Protein AF-A0A957GG26-F1 (afdb_monomer)

Solvent-accessible surface area (backbone atoms only — not comparable to full-atom values): 17879 Å² total; per-residue (Å²): 134,88,84,80,82,75,89,52,94,80,47,40,52,47,77,49,78,46,77,55,94,69,41,33,38,40,40,35,41,30,35,46,70,89,52,88,79,47,59,47,66,88,51,59,34,37,33,42,37,32,41,62,90,67,51,75,49,79,43,67,39,45,78,80,49,91,16,30,29,40,35,78,48,70,76,87,63,75,36,56,28,44,36,38,39,36,32,43,40,94,88,68,51,73,49,67,45,77,48,77,49,68,46,68,76,61,73,85,75,55,76,85,68,79,60,59,72,58,53,52,53,50,19,69,75,69,74,51,75,90,82,59,94,92,47,70,74,71,71,71,58,90,78,67,82,84,69,93,72,87,72,81,61,58,67,59,53,50,51,48,49,62,58,45,50,61,50,53,49,41,62,76,73,39,89,74,46,75,67,56,53,51,53,49,49,48,56,65,52,40,68,70,58,73,78,74,84,82,90,76,80,61,65,65,55,53,54,50,52,53,52,52,53,52,52,52,59,50,51,62,60,50,62,72,54,67,79,76,68,88,76,80,86,85,82,91,80,90,80,88,79,92,84,90,85,89,88,79,88,88,89,83,88,85,91,85,90,87,80,85,83,85,90,74,63,73,68,60,64,55,58,55,64,64,72,77,113

Structure (mmCIF, N/CA/C/O backbone):
data_AF-A0A957GG26-F1
#
_entry.id   AF-A0A957GG26-F1
#
loop_
_atom_site.group_PDB
_atom_site.id
_atom_site.type_symbol
_atom_site.label_atom_id
_atom_site.label_alt_id
_atom_site.label_comp_id
_atom_site.label_asym_id
_atom_site.label_entity_id
_atom_site.label_seq_id
_atom_site.pdbx_PDB_ins_code
_atom_site.Cartn_x
_atom_site.Cartn_y
_atom_site.Cartn_z
_atom_site.occupancy
_atom_site.B_iso_or_equiv
_atom_site.auth_seq_id
_atom_site.auth_comp_id
_atom_site.auth_asym_id
_atom_site.auth_atom_id
_atom_site.pdbx_PDB_model_num
ATOM 1 N N . MET A 1 1 ? 0.086 -16.867 5.786 1.00 38.16 1 MET A N 1
ATOM 2 C CA . MET A 1 1 ? 1.532 -16.566 5.692 1.00 38.16 1 MET A CA 1
ATOM 3 C C . MET A 1 1 ? 1.752 -15.160 6.229 1.00 38.16 1 MET A C 1
ATOM 5 O O . MET A 1 1 ? 1.036 -14.267 5.796 1.00 38.16 1 MET A O 1
ATOM 9 N N . ARG A 1 2 ? 2.636 -14.968 7.220 1.00 38.38 2 ARG A N 1
ATOM 10 C CA . ARG A 1 2 ? 2.887 -13.654 7.837 1.00 38.38 2 ARG A CA 1
ATOM 11 C C . ARG A 1 2 ? 3.898 -12.895 6.979 1.00 38.38 2 ARG A C 1
ATOM 13 O O . ARG A 1 2 ? 5.036 -13.332 6.856 1.00 38.38 2 ARG A O 1
ATOM 20 N N . TRP A 1 3 ? 3.461 -11.813 6.349 1.00 44.19 3 TRP A N 1
ATOM 21 C CA . TRP A 1 3 ? 4.323 -10.925 5.572 1.00 44.19 3 TRP A CA 1
ATOM 22 C C . TRP A 1 3 ? 5.215 -10.129 6.535 1.00 44.19 3 TRP A C 1
ATOM 24 O O . TRP A 1 3 ? 4.704 -9.540 7.481 1.00 44.19 3 TRP A O 1
ATOM 34 N N . THR A 1 4 ? 6.534 -10.147 6.337 1.00 46.09 4 THR A N 1
ATOM 35 C CA . THR A 1 4 ? 7.529 -9.511 7.228 1.00 46.09 4 THR A CA 1
ATOM 36 C C . THR A 1 4 ? 8.190 -8.272 6.612 1.00 46.09 4 THR A C 1
ATOM 38 O O . THR A 1 4 ? 9.310 -7.927 6.985 1.00 46.09 4 THR A O 1
ATOM 41 N N . ILE A 1 5 ? 7.543 -7.584 5.662 1.00 52.16 5 ILE A N 1
ATOM 42 C CA . ILE A 1 5 ? 8.071 -6.294 5.186 1.00 52.16 5 ILE A CA 1
ATOM 43 C C . ILE A 1 5 ? 7.872 -5.239 6.270 1.00 52.16 5 ILE A C 1
ATOM 45 O O . ILE A 1 5 ? 6.754 -4.802 6.523 1.00 52.16 5 ILE A O 1
ATOM 49 N N . THR A 1 6 ? 8.986 -4.801 6.846 1.00 48.91 6 THR A N 1
ATOM 50 C CA . THR A 1 6 ? 9.069 -3.689 7.788 1.00 48.91 6 THR A CA 1
ATOM 51 C C . THR A 1 6 ? 8.916 -2.370 7.027 1.00 48.91 6 THR A C 1
ATOM 53 O O . THR A 1 6 ? 9.866 -1.836 6.455 1.00 48.91 6 THR A O 1
ATOM 56 N N . GLN A 1 7 ? 7.701 -1.819 6.981 1.00 55.94 7 GLN A N 1
ATOM 57 C CA . GLN A 1 7 ? 7.457 -0.536 6.300 1.00 55.94 7 GLN A CA 1
ATOM 58 C C . GLN A 1 7 ? 8.036 0.682 7.051 1.00 55.94 7 GLN A C 1
ATOM 60 O O . GLN A 1 7 ? 8.121 1.764 6.474 1.00 55.94 7 GLN A O 1
ATOM 65 N N . GLY A 1 8 ? 8.494 0.531 8.300 1.00 53.16 8 GLY A N 1
ATOM 66 C CA . GLY A 1 8 ? 9.038 1.627 9.110 1.00 53.16 8 GLY A CA 1
ATOM 67 C C . GLY A 1 8 ? 10.444 1.347 9.631 1.00 53.16 8 GLY A C 1
ATOM 68 O O . GLY A 1 8 ? 10.597 0.852 10.742 1.00 53.16 8 GLY A O 1
ATOM 69 N N . ARG A 1 9 ? 11.485 1.717 8.871 1.00 52.59 9 ARG A N 1
ATOM 70 C CA . ARG A 1 9 ? 12.895 1.499 9.260 1.00 52.59 9 ARG A CA 1
ATOM 71 C C . ARG A 1 9 ? 13.336 2.287 10.512 1.00 52.59 9 ARG A C 1
ATOM 73 O O . ARG A 1 9 ? 14.378 1.966 11.060 1.00 52.59 9 ARG A O 1
ATOM 80 N N . ASN A 1 10 ? 12.530 3.254 10.970 1.00 62.44 10 ASN A N 1
ATOM 81 C CA . ASN A 1 10 ? 12.787 4.105 12.144 1.00 62.44 10 ASN A CA 1
ATOM 82 C C . ASN A 1 10 ? 11.565 4.235 13.087 1.00 62.44 10 ASN A C 1
ATOM 84 O O . ASN A 1 10 ? 11.471 5.214 13.823 1.00 62.44 10 ASN A O 1
ATOM 88 N N . SER A 1 11 ? 10.590 3.319 13.035 1.00 74.25 11 SER A N 1
ATOM 89 C CA . SER A 1 11 ? 9.405 3.395 13.906 1.00 74.25 11 SER A CA 1
ATOM 90 C C . SER A 1 11 ? 9.526 2.435 15.087 1.00 74.25 11 SER A C 1
ATOM 92 O O . SER A 1 11 ? 9.776 1.245 14.888 1.00 74.25 11 SER A O 1
ATOM 94 N N . ALA A 1 12 ? 9.313 2.953 16.301 1.00 83.25 12 ALA A N 1
ATOM 95 C CA . ALA A 1 12 ? 9.261 2.151 17.526 1.00 83.25 12 ALA A CA 1
ATOM 96 C C . ALA A 1 12 ? 8.015 1.253 17.583 1.00 83.25 12 ALA A C 1
ATOM 98 O O . ALA A 1 12 ? 8.008 0.240 18.275 1.00 83.25 12 ALA A O 1
ATOM 99 N N . LEU A 1 13 ? 6.965 1.621 16.846 1.00 89.00 13 LEU A N 1
ATOM 100 C CA . LEU A 1 13 ? 5.726 0.860 16.734 1.00 89.00 13 LEU A CA 1
ATOM 101 C C . LEU A 1 13 ? 5.532 0.388 15.291 1.00 89.00 13 LEU A C 1
ATOM 103 O O . LEU A 1 13 ? 5.830 1.115 14.339 1.00 89.00 13 LEU A O 1
ATOM 107 N N . GLU A 1 14 ? 5.019 -0.822 15.131 1.00 89.38 14 GLU A N 1
ATOM 108 C CA . GLU A 1 14 ? 4.558 -1.375 13.866 1.00 89.38 14 GLU A CA 1
ATOM 109 C C . GLU A 1 14 ? 3.139 -1.902 14.057 1.00 89.38 14 GLU A C 1
ATOM 111 O O . GLU A 1 14 ? 2.891 -2.751 14.906 1.00 89.38 14 GLU A O 1
ATOM 116 N N . SER A 1 15 ? 2.195 -1.367 13.288 1.00 91.44 15 SER A N 1
ATOM 117 C CA . SER A 1 15 ? 0.765 -1.599 13.485 1.00 91.44 15 SER A CA 1
ATOM 118 C C . SER A 1 15 ? 0.160 -2.303 12.278 1.00 91.44 15 SER A C 1
ATOM 120 O O . SER A 1 15 ? 0.419 -1.911 11.139 1.00 91.44 15 SER A O 1
ATOM 122 N N . VAL A 1 16 ? -0.699 -3.290 12.517 1.00 92.69 16 VAL A N 1
ATOM 123 C CA . VAL A 1 16 ? -1.474 -3.988 11.486 1.00 92.69 16 VAL A CA 1
ATOM 124 C C . VAL A 1 16 ? -2.924 -4.087 11.941 1.00 92.69 16 VAL A C 1
ATOM 126 O O . VAL A 1 16 ? -3.195 -4.375 13.103 1.00 92.69 16 VAL A O 1
ATOM 129 N N . VAL A 1 17 ? -3.857 -3.868 11.014 1.00 93.88 17 VAL A N 1
ATOM 130 C CA . VAL A 1 17 ? -5.295 -4.023 11.261 1.00 93.88 17 VAL A CA 1
ATOM 131 C C . VAL A 1 17 ? -5.831 -5.142 10.385 1.00 93.88 17 VAL A C 1
ATOM 133 O O . VAL A 1 17 ? -5.652 -5.123 9.166 1.00 93.88 17 VAL A O 1
ATOM 136 N N . MET A 1 18 ? -6.498 -6.109 11.009 1.00 91.81 18 MET A N 1
ATOM 137 C CA . MET A 1 18 ? -7.136 -7.239 10.338 1.00 91.81 18 MET A CA 1
ATOM 138 C C . MET A 1 18 ? -8.626 -7.235 10.658 1.00 91.81 18 MET A C 1
ATOM 140 O O . MET A 1 18 ? -9.007 -7.171 11.823 1.00 91.81 18 MET A O 1
ATOM 144 N N . LEU A 1 19 ? -9.471 -7.316 9.632 1.00 90.56 19 LEU A N 1
ATOM 145 C CA . LEU A 1 19 ? -10.913 -7.453 9.809 1.00 90.56 19 LEU A CA 1
ATOM 146 C C . LEU A 1 19 ? -11.279 -8.934 9.884 1.00 90.56 19 LEU A C 1
ATOM 148 O O . LEU A 1 19 ? -11.045 -9.672 8.926 1.00 90.56 19 LEU A O 1
ATOM 152 N N . ASN A 1 20 ? -11.875 -9.343 10.999 1.00 86.94 20 ASN A N 1
ATOM 153 C CA . ASN A 1 20 ? -12.453 -10.666 11.186 1.00 86.94 20 ASN A CA 1
ATOM 154 C C . ASN A 1 20 ? -13.970 -10.507 11.301 1.00 86.94 20 ASN A C 1
ATOM 156 O O . ASN A 1 20 ? -14.469 -10.055 12.329 1.00 86.94 20 ASN A O 1
ATOM 160 N N . GLU A 1 21 ? -14.689 -10.866 10.236 1.00 82.50 21 GLU A N 1
ATOM 161 C CA . GLU A 1 21 ? -16.144 -10.699 10.125 1.00 82.50 21 GLU A CA 1
ATOM 162 C C . GLU A 1 21 ? -16.580 -9.243 10.361 1.00 82.50 21 GLU A C 1
ATOM 164 O O . GLU A 1 21 ? -16.478 -8.422 9.450 1.00 82.50 21 GLU A O 1
ATOM 169 N N . ALA A 1 22 ? -17.032 -8.922 11.575 1.00 85.25 22 ALA A N 1
ATOM 170 C CA . ALA A 1 22 ? -17.487 -7.595 11.981 1.00 85.25 22 ALA A CA 1
ATOM 171 C C . ALA A 1 22 ? -16.490 -6.844 12.882 1.00 85.25 22 ALA A C 1
ATOM 173 O O . ALA A 1 22 ? -16.657 -5.647 13.094 1.00 85.25 22 ALA A O 1
ATOM 174 N N . THR A 1 23 ? -15.454 -7.510 13.400 1.00 91.56 23 THR A N 1
ATOM 175 C CA . THR A 1 23 ? -14.527 -6.923 14.377 1.00 91.56 23 THR A CA 1
ATOM 176 C C . THR A 1 23 ? -13.160 -6.698 13.748 1.00 91.56 23 THR A C 1
ATOM 178 O O . THR A 1 23 ? -12.544 -7.616 13.201 1.00 91.56 23 THR A O 1
ATOM 181 N N . ALA A 1 24 ? -12.662 -5.469 13.829 1.00 93.56 24 ALA A N 1
ATOM 182 C CA . ALA A 1 24 ? -11.311 -5.125 13.428 1.00 93.56 24 ALA A CA 1
ATOM 183 C C . ALA A 1 24 ? -10.358 -5.321 14.612 1.00 93.56 24 ALA A C 1
ATOM 185 O O . ALA A 1 24 ? -10.506 -4.696 15.661 1.00 93.56 24 ALA A O 1
ATOM 186 N N . ARG A 1 25 ? -9.359 -6.184 14.423 1.00 95.81 25 ARG A N 1
ATOM 187 C CA . ARG A 1 25 ? -8.269 -6.396 15.371 1.00 95.81 25 ARG A CA 1
ATOM 188 C C . ARG A 1 25 ? -7.077 -5.540 14.981 1.00 95.81 25 ARG A C 1
ATOM 190 O O . ARG A 1 25 ? -6.493 -5.737 13.914 1.00 95.81 25 ARG A O 1
ATOM 197 N N . LEU A 1 26 ? -6.716 -4.609 15.853 1.00 95.81 26 LEU A N 1
ATOM 198 C CA . LEU A 1 26 ? -5.485 -3.838 15.793 1.00 95.81 26 LEU A CA 1
ATOM 199 C C . LEU A 1 26 ? -4.404 -4.582 16.576 1.00 95.81 26 LEU A C 1
ATOM 201 O O . LEU A 1 26 ? -4.524 -4.771 17.783 1.00 95.81 26 LEU A O 1
ATOM 205 N N . THR A 1 27 ? -3.330 -4.959 15.895 1.00 95.75 27 THR A N 1
ATOM 206 C CA . THR A 1 27 ? -2.135 -5.536 16.508 1.00 95.75 27 THR A CA 1
ATOM 207 C C . THR A 1 27 ? -0.975 -4.567 16.350 1.00 95.75 27 THR A C 1
ATOM 209 O O . THR A 1 27 ? -0.709 -4.093 15.246 1.00 95.75 27 THR A O 1
ATOM 212 N N . VAL A 1 28 ? -0.274 -4.28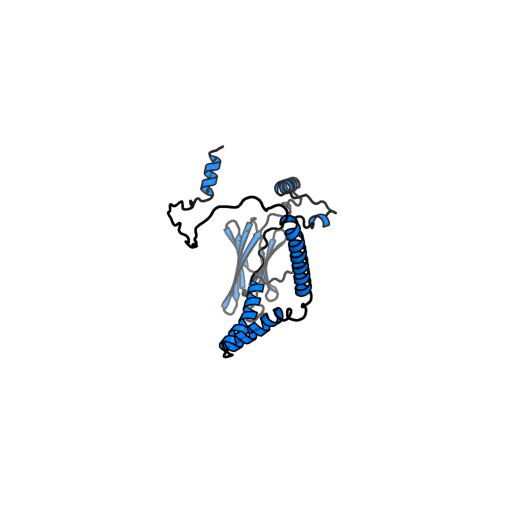9 17.444 1.00 94.31 28 VAL A N 1
ATOM 213 C CA . VAL A 1 28 ? 0.876 -3.387 17.487 1.00 94.31 28 VAL A CA 1
ATOM 214 C C . VAL A 1 28 ? 2.074 -4.123 18.063 1.00 94.31 28 VAL A C 1
ATOM 216 O O . VAL A 1 28 ? 2.034 -4.612 19.190 1.00 94.31 28 VAL A O 1
ATOM 219 N N . ASP A 1 29 ? 3.143 -4.184 17.283 1.00 92.50 29 ASP A N 1
ATOM 220 C CA . ASP A 1 29 ? 4.448 -4.672 17.700 1.00 92.50 29 ASP A CA 1
ATOM 221 C C . ASP A 1 29 ? 5.330 -3.470 18.092 1.00 92.50 29 ASP A C 1
ATOM 223 O O . ASP A 1 29 ? 5.525 -2.541 17.306 1.00 92.50 29 ASP A O 1
ATOM 227 N N . ALA A 1 30 ? 5.849 -3.467 19.320 1.00 90.94 30 ALA A N 1
ATOM 228 C CA . ALA A 1 30 ? 6.636 -2.390 19.910 1.00 90.94 30 ALA A CA 1
ATOM 229 C C . ALA A 1 30 ? 8.092 -2.827 20.146 1.00 90.94 30 ALA A C 1
ATOM 231 O O . ALA A 1 30 ? 8.367 -3.810 20.842 1.00 90.94 30 ALA A O 1
ATOM 232 N N . ARG A 1 31 ? 9.038 -2.071 19.584 1.00 87.94 31 ARG A N 1
ATOM 233 C CA . ARG A 1 31 ? 10.485 -2.326 19.644 1.00 87.94 31 ARG A CA 1
ATOM 234 C C . ARG A 1 31 ? 11.276 -1.035 19.815 1.00 87.94 31 ARG A C 1
ATOM 236 O O . ARG A 1 31 ? 10.868 0.017 19.328 1.00 87.94 31 ARG A O 1
ATOM 243 N N . ASP A 1 32 ? 12.425 -1.118 20.469 1.00 82.38 32 ASP A N 1
ATOM 244 C CA . ASP A 1 32 ? 13.370 -0.006 20.522 1.00 82.38 32 ASP A CA 1
ATOM 245 C C . ASP A 1 32 ? 14.043 0.199 19.149 1.00 82.38 32 ASP A C 1
ATOM 247 O O . ASP A 1 32 ? 14.417 -0.754 18.462 1.00 82.38 32 ASP A O 1
ATOM 251 N N . VAL A 1 33 ? 14.182 1.460 18.737 1.00 71.00 33 VAL A N 1
ATOM 252 C CA . VAL A 1 33 ? 14.797 1.868 17.463 1.00 71.00 33 VAL A CA 1
ATOM 253 C C . VAL A 1 33 ? 16.328 1.936 17.587 1.00 71.00 33 VAL A C 1
ATOM 255 O O . VAL A 1 33 ? 17.025 1.842 16.579 1.00 71.00 33 VAL A O 1
ATOM 258 N N . GLY A 1 34 ? 16.865 2.083 18.808 1.00 64.69 34 GLY A N 1
ATOM 259 C CA . GLY A 1 34 ? 18.302 2.260 19.055 1.00 64.69 34 GLY A CA 1
ATOM 260 C C . GLY A 1 34 ? 19.113 0.962 19.151 1.00 64.69 34 GLY A C 1
ATOM 261 O O . GLY A 1 34 ? 20.256 0.917 18.696 1.00 64.69 34 GLY A O 1
ATOM 262 N N . ALA A 1 35 ? 18.527 -0.101 19.706 1.00 57.78 35 ALA A N 1
ATOM 263 C CA . ALA A 1 35 ? 19.145 -1.417 19.862 1.00 57.78 35 ALA A CA 1
ATOM 264 C C . ALA A 1 35 ? 18.181 -2.471 19.306 1.00 57.78 35 ALA A C 1
ATOM 266 O O . ALA A 1 35 ? 17.235 -2.864 19.983 1.00 57.78 35 ALA A O 1
ATOM 267 N N . GLY A 1 36 ? 18.398 -2.869 18.048 1.00 55.97 36 GLY A N 1
ATOM 268 C CA . GLY A 1 36 ? 17.430 -3.514 17.146 1.00 55.97 36 GLY A CA 1
ATOM 269 C C . GLY A 1 36 ? 16.818 -4.867 17.537 1.00 55.97 36 GLY A C 1
ATOM 270 O O . GLY A 1 36 ? 16.345 -5.570 16.650 1.00 55.97 36 GLY A O 1
ATOM 271 N N . GLU A 1 37 ? 16.792 -5.237 18.815 1.00 64.06 37 GLU A N 1
ATOM 272 C CA . GLU A 1 37 ? 16.184 -6.474 19.320 1.00 64.06 37 GLU A CA 1
ATOM 273 C C . GLU A 1 37 ? 15.446 -6.310 20.666 1.00 64.06 37 GLU A C 1
ATOM 275 O O . GLU A 1 37 ? 14.840 -7.269 21.146 1.00 64.06 37 GLU A O 1
ATOM 280 N N . VAL A 1 38 ? 15.439 -5.121 21.290 1.00 79.88 38 VAL A N 1
ATOM 281 C CA . VAL A 1 38 ? 14.744 -4.932 22.576 1.00 79.88 38 VAL A CA 1
ATOM 282 C C . VAL A 1 38 ? 13.252 -4.685 22.345 1.00 79.88 38 VAL A C 1
ATOM 284 O O . VAL A 1 38 ? 12.845 -3.667 21.784 1.00 79.88 38 VAL A O 1
ATOM 287 N N . LEU A 1 39 ? 12.429 -5.630 22.801 1.00 85.44 39 LEU A N 1
ATOM 288 C CA . LEU A 1 39 ? 10.971 -5.515 22.816 1.00 85.44 39 LEU A CA 1
ATOM 289 C C . LEU A 1 39 ? 10.535 -4.568 23.937 1.00 85.44 39 LEU A C 1
ATOM 291 O O . LEU A 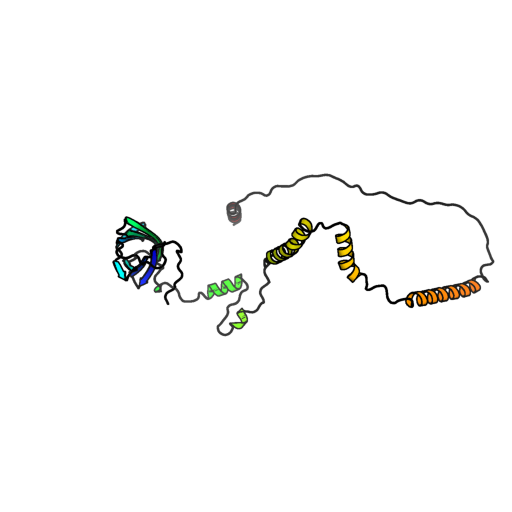1 39 ? 10.961 -4.721 25.085 1.00 85.44 39 LEU A O 1
ATOM 295 N N . LEU A 1 40 ? 9.663 -3.613 23.616 1.00 86.75 40 LEU A N 1
ATOM 296 C CA . LEU A 1 40 ? 9.123 -2.681 24.603 1.00 86.75 40 LEU A CA 1
ATOM 297 C C . LEU A 1 40 ? 7.892 -3.306 25.266 1.00 86.75 40 LEU A C 1
ATOM 299 O O . LEU A 1 40 ? 6.911 -3.619 24.596 1.00 86.75 40 LEU A O 1
ATOM 303 N N . ASN A 1 41 ? 7.958 -3.498 26.583 1.00 88.81 41 ASN A N 1
ATOM 304 C CA . ASN A 1 41 ? 6.898 -4.100 27.396 1.00 88.81 41 ASN A CA 1
ATOM 305 C C . ASN A 1 41 ? 6.332 -3.077 28.386 1.00 88.81 41 ASN A C 1
ATOM 307 O O . ASN A 1 41 ? 6.982 -2.073 28.671 1.00 88.81 41 ASN A O 1
ATOM 311 N N . GLY A 1 42 ? 5.138 -3.334 28.928 1.00 86.88 42 GLY A N 1
ATOM 312 C CA . GLY A 1 42 ? 4.527 -2.468 29.944 1.00 86.88 42 GLY A CA 1
ATOM 313 C C . GLY A 1 42 ? 4.122 -1.067 29.462 1.00 86.88 42 GLY A C 1
ATOM 314 O O . GLY A 1 42 ? 3.759 -0.229 30.278 1.00 86.88 42 GLY A O 1
ATOM 315 N N . LEU A 1 43 ? 4.162 -0.790 28.154 1.00 89.81 43 LEU A N 1
ATOM 316 C CA . LEU A 1 43 ? 3.653 0.456 27.583 1.00 89.81 43 LEU A CA 1
ATOM 317 C C . LEU A 1 43 ? 2.142 0.591 27.814 1.00 89.81 43 LEU A C 1
ATOM 319 O O . LEU A 1 43 ? 1.370 -0.297 27.449 1.00 89.81 43 LEU A O 1
ATOM 323 N N . ALA A 1 44 ? 1.718 1.745 28.327 1.00 91.62 44 ALA A N 1
ATOM 324 C CA . ALA A 1 44 ? 0.318 2.154 28.306 1.00 91.62 44 ALA A CA 1
ATOM 325 C C . ALA A 1 44 ? -0.017 2.700 26.908 1.00 91.62 44 ALA A C 1
ATOM 327 O O . ALA A 1 44 ? 0.133 3.896 26.651 1.00 91.62 44 ALA A O 1
ATOM 328 N N . LEU A 1 45 ? -0.378 1.805 25.981 1.00 94.44 45 LEU A N 1
ATOM 329 C CA . LEU A 1 45 ? -0.740 2.163 24.608 1.00 94.44 45 LEU A CA 1
ATOM 330 C C . LEU A 1 45 ? -2.247 2.418 24.473 1.00 94.44 45 LEU A C 1
ATOM 332 O O . LEU A 1 45 ? -3.077 1.621 24.913 1.00 94.44 45 LEU A O 1
ATOM 336 N N . GLU A 1 46 ? -2.588 3.487 23.764 1.00 96.25 46 GLU A N 1
ATOM 337 C CA . GLU A 1 46 ? -3.952 3.854 23.396 1.00 96.25 46 GLU A CA 1
ATOM 338 C C . GLU A 1 46 ? -4.024 4.150 21.892 1.00 96.25 46 GLU A C 1
ATOM 340 O O . GLU A 1 46 ? -3.148 4.808 21.321 1.00 96.25 46 GLU A O 1
ATOM 345 N N . ALA A 1 47 ? -5.068 3.645 21.237 1.00 96.69 47 ALA A N 1
ATOM 346 C CA . ALA A 1 47 ? -5.395 3.931 19.850 1.00 96.69 47 ALA A CA 1
ATOM 347 C C . ALA A 1 47 ? -6.569 4.905 19.782 1.00 96.69 47 ALA A C 1
ATOM 349 O O . ALA A 1 47 ? -7.671 4.605 20.232 1.00 96.69 47 ALA A O 1
ATOM 350 N N . ASN A 1 48 ? -6.342 6.053 19.157 1.00 96.94 48 ASN A N 1
ATOM 351 C CA . ASN A 1 48 ? -7.388 6.969 18.738 1.00 96.94 48 ASN A CA 1
ATOM 352 C C . ASN A 1 48 ? -7.793 6.613 17.303 1.00 96.94 48 ASN A C 1
ATOM 354 O O . ASN A 1 48 ? -6.989 6.750 16.378 1.00 96.94 48 ASN A O 1
ATOM 358 N N . VAL A 1 49 ? -9.011 6.108 17.130 1.00 96.88 49 VAL A N 1
ATOM 359 C CA . VAL A 1 49 ? -9.573 5.692 15.842 1.00 96.88 49 VAL A CA 1
ATOM 360 C C . VAL A 1 49 ? -10.556 6.761 15.382 1.00 96.88 49 VAL A C 1
ATOM 362 O O . VAL A 1 49 ? -11.548 7.021 16.055 1.00 96.88 49 VAL A O 1
ATOM 365 N N . VAL A 1 50 ? -10.279 7.370 14.234 1.00 97.00 50 VAL A N 1
ATOM 366 C CA . VAL A 1 50 ? -11.139 8.363 13.585 1.00 97.00 50 VAL A CA 1
ATOM 367 C C . VAL A 1 50 ? -11.828 7.703 12.399 1.00 97.00 50 VAL A C 1
ATOM 369 O O . VAL A 1 50 ? -11.166 7.232 11.470 1.00 97.00 50 VAL A O 1
ATOM 372 N N . ALA A 1 51 ? -13.152 7.657 12.444 1.00 95.44 51 ALA A N 1
ATOM 373 C CA . ALA A 1 51 ? -14.001 7.062 11.427 1.00 95.44 51 ALA A CA 1
ATOM 374 C C . ALA A 1 51 ? -14.232 8.007 10.227 1.00 95.44 51 ALA A C 1
ATOM 376 O O . ALA A 1 51 ? -14.003 9.216 10.328 1.00 95.44 51 ALA A O 1
ATOM 377 N N . PRO A 1 52 ? -14.719 7.492 9.078 1.00 94.38 52 PRO A N 1
ATOM 378 C CA . PRO A 1 52 ? -14.958 8.301 7.877 1.00 94.38 52 PRO A CA 1
ATOM 379 C C . PRO A 1 52 ? -15.982 9.428 8.081 1.00 94.38 52 PRO A C 1
ATOM 381 O O . PRO A 1 52 ? -15.934 10.448 7.397 1.00 94.38 52 PRO A O 1
ATOM 384 N N . ASN A 1 53 ? -16.913 9.236 9.017 1.00 94.00 53 ASN A N 1
ATOM 385 C CA . ASN A 1 53 ? -17.911 10.223 9.436 1.00 94.00 53 ASN A CA 1
ATOM 386 C C . ASN A 1 53 ? -17.333 11.296 10.391 1.00 94.00 53 ASN A C 1
ATOM 388 O O . ASN A 1 53 ? -18.051 12.221 10.762 1.00 94.00 53 ASN A O 1
ATOM 392 N N . GLY A 1 54 ? -16.056 11.185 10.780 1.00 93.31 54 GLY A N 1
ATOM 393 C CA . GLY A 1 54 ? -15.378 12.067 11.731 1.00 93.31 54 GLY A CA 1
ATOM 394 C C . GLY A 1 54 ? -15.559 11.683 13.202 1.00 93.31 54 GLY A C 1
ATOM 395 O O . GLY A 1 54 ? -15.036 12.378 14.070 1.00 93.31 54 GLY A O 1
ATOM 396 N N . GLU A 1 55 ? -16.277 10.600 13.498 1.00 95.44 55 GLU A N 1
ATOM 397 C CA . GLU A 1 55 ? -16.435 10.093 14.858 1.00 95.44 55 GLU A CA 1
ATOM 398 C C . GLU A 1 55 ? -15.112 9.542 15.391 1.00 95.44 55 GLU A C 1
ATOM 400 O O . GLU A 1 55 ? -14.326 8.943 14.656 1.00 95.44 55 GLU A O 1
ATOM 405 N N . VAL A 1 56 ? -14.855 9.771 16.676 1.00 95.06 56 VAL A N 1
ATOM 406 C CA . VAL A 1 56 ? -13.587 9.434 17.318 1.00 95.06 56 VAL A CA 1
ATOM 407 C C . VAL A 1 56 ? -13.844 8.457 18.454 1.00 95.06 56 VAL A C 1
ATOM 409 O O . VAL A 1 56 ? -14.587 8.769 19.381 1.00 95.06 56 VAL A O 1
ATOM 412 N N . SER A 1 57 ? -13.185 7.302 18.411 1.00 95.00 57 SER A N 1
ATOM 413 C CA . SER A 1 57 ? -13.229 6.296 19.472 1.00 95.00 57 SER A CA 1
ATOM 414 C C . SER A 1 57 ? -11.827 5.993 19.985 1.00 95.00 57 SER A C 1
ATOM 416 O O . SER A 1 57 ? -10.919 5.717 19.196 1.00 95.00 57 SER A O 1
ATOM 418 N N . ASN A 1 58 ? -11.659 5.999 21.304 1.00 95.94 58 ASN A N 1
ATOM 419 C CA . ASN A 1 58 ? -10.410 5.617 21.949 1.00 95.94 58 ASN A CA 1
ATOM 420 C C . ASN A 1 58 ? -10.473 4.164 22.413 1.00 95.94 58 ASN A C 1
ATOM 422 O O . ASN A 1 58 ? -11.431 3.758 23.068 1.00 95.94 58 ASN A O 1
ATOM 426 N N . VAL A 1 59 ? -9.433 3.397 22.097 1.00 95.69 59 VAL A N 1
ATOM 427 C CA . VAL A 1 59 ? -9.333 1.981 22.442 1.00 95.69 59 VAL A CA 1
ATOM 428 C C . VAL A 1 59 ? -7.985 1.731 23.100 1.00 95.69 59 VAL A C 1
ATOM 430 O O . VAL A 1 59 ? -6.937 1.974 22.503 1.00 95.69 59 VAL A O 1
ATOM 433 N N . ALA A 1 60 ? -7.999 1.256 24.342 1.00 95.88 60 ALA A N 1
ATOM 434 C CA . ALA A 1 60 ? -6.781 0.867 25.042 1.00 95.88 60 ALA A CA 1
ATOM 435 C C . ALA A 1 60 ? -6.262 -0.466 24.487 1.00 95.88 60 ALA A C 1
ATOM 437 O O . ALA A 1 60 ? -7.040 -1.408 24.321 1.00 95.88 60 ALA A O 1
ATOM 438 N N . LEU A 1 61 ? -4.958 -0.558 24.219 1.00 96.38 61 LEU A N 1
ATOM 439 C CA . LEU A 1 61 ? -4.350 -1.809 23.777 1.00 96.38 61 LEU A CA 1
ATOM 440 C C . LEU A 1 61 ? -3.854 -2.603 24.981 1.00 96.38 61 LEU A C 1
ATOM 442 O O . LEU A 1 61 ? -3.187 -2.072 25.869 1.00 96.38 61 LEU A O 1
ATOM 446 N N . GLN A 1 62 ? -4.136 -3.901 24.981 1.00 96.00 62 GLN A N 1
ATOM 447 C CA . GLN A 1 62 ? -3.670 -4.824 26.005 1.00 96.00 62 GLN A CA 1
ATOM 448 C C . GLN A 1 62 ? -2.450 -5.589 25.512 1.00 96.00 62 GLN A C 1
ATOM 450 O O . GLN A 1 62 ? -2.401 -6.039 24.368 1.00 96.00 62 GLN A O 1
ATOM 455 N N . GLN A 1 63 ? -1.460 -5.762 26.382 1.00 95.12 63 GLN A N 1
ATOM 456 C CA . GLN A 1 63 ? -0.289 -6.558 26.053 1.00 95.12 63 GLN A CA 1
ATOM 457 C C . GLN A 1 63 ? -0.635 -8.054 26.088 1.00 95.12 63 GLN A C 1
ATOM 459 O O . GLN A 1 63 ? -0.981 -8.581 27.142 1.00 95.12 63 GLN A O 1
ATOM 464 N N . VAL A 1 64 ? -0.503 -8.744 24.952 1.00 96.06 64 VAL A N 1
ATOM 465 C CA . VAL A 1 64 ? -0.814 -10.185 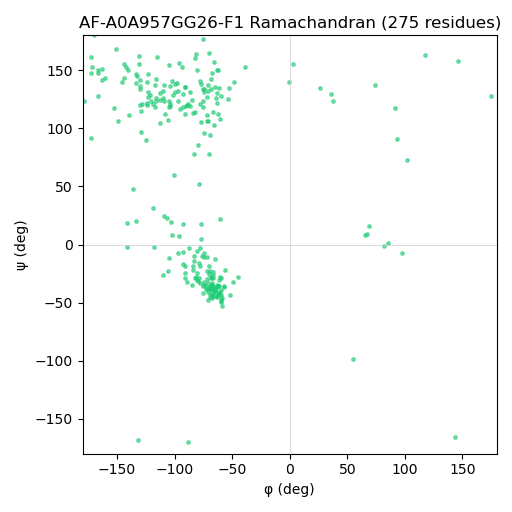24.822 1.00 96.06 64 VAL A CA 1
ATOM 466 C C . VAL A 1 64 ? 0.435 -11.063 24.737 1.00 96.06 64 VAL A C 1
ATOM 468 O O . VAL A 1 64 ? 0.386 -12.250 25.046 1.00 96.06 64 VAL A O 1
ATOM 471 N N . ALA A 1 65 ? 1.568 -10.490 24.326 1.00 93.25 65 ALA A N 1
ATOM 472 C CA . ALA A 1 65 ? 2.869 -11.150 24.313 1.00 93.25 65 ALA A CA 1
ATOM 473 C C . ALA A 1 65 ? 3.991 -10.106 24.493 1.00 93.25 65 ALA A C 1
ATOM 475 O O . ALA A 1 65 ? 3.731 -8.900 24.411 1.00 93.25 65 ALA A O 1
ATOM 476 N N . PRO A 1 66 ? 5.245 -10.521 24.742 1.00 91.38 66 PRO A N 1
ATOM 477 C CA . PRO A 1 66 ? 6.367 -9.589 24.797 1.00 91.38 66 PRO A CA 1
ATOM 478 C C . PRO A 1 66 ? 6.447 -8.731 23.525 1.00 91.38 66 PRO A C 1
ATOM 480 O O . PRO A 1 66 ? 6.450 -9.265 22.417 1.00 91.38 66 PRO A O 1
ATOM 483 N N . GLY A 1 67 ? 6.453 -7.408 23.690 1.00 90.69 67 GLY A N 1
ATOM 484 C CA . GLY A 1 67 ? 6.442 -6.435 22.599 1.00 90.69 67 GLY A CA 1
ATOM 485 C C . GLY A 1 67 ? 5.174 -6.415 21.746 1.00 90.69 67 GLY A C 1
ATOM 486 O O . GLY A 1 67 ? 5.183 -5.740 20.728 1.00 90.69 67 GLY A O 1
ATOM 487 N N . ARG A 1 68 ? 4.101 -7.132 22.105 1.00 94.06 68 ARG A N 1
ATOM 488 C CA . ARG A 1 68 ? 2.877 -7.239 21.296 1.00 94.06 68 ARG A CA 1
ATOM 489 C C . ARG A 1 68 ? 1.649 -6.796 22.067 1.00 94.06 68 ARG A C 1
ATOM 491 O O . ARG A 1 68 ? 1.330 -7.343 23.124 1.00 94.06 68 ARG A O 1
ATOM 498 N N . TYR A 1 69 ? 0.916 -5.884 21.453 1.00 96.00 69 TYR A N 1
ATOM 499 C CA . TYR A 1 69 ? -0.282 -5.268 21.988 1.00 96.00 69 TYR A CA 1
ATOM 500 C C . TYR A 1 69 ? -1.445 -5.469 21.027 1.00 96.00 69 TYR A C 1
ATOM 502 O O . TYR A 1 69 ? -1.269 -5.381 19.813 1.00 96.00 69 TYR A O 1
ATOM 510 N N . GLU A 1 70 ? -2.628 -5.745 21.560 1.00 96.94 70 GLU A N 1
ATOM 511 C CA . GLU A 1 70 ? -3.834 -5.966 20.769 1.00 96.94 70 GLU A CA 1
ATOM 512 C C . GLU A 1 70 ? -5.015 -5.170 21.321 1.00 96.94 70 GLU A C 1
ATOM 514 O O . GLU A 1 70 ? -5.154 -4.970 22.528 1.00 96.94 70 GLU A O 1
ATOM 519 N N . ALA A 1 71 ? -5.858 -4.704 20.407 1.00 96.50 71 ALA A N 1
ATOM 520 C CA . ALA A 1 71 ? -7.138 -4.080 20.689 1.00 96.50 71 ALA A CA 1
ATOM 521 C C . ALA A 1 71 ? -8.142 -4.484 19.611 1.00 96.50 71 ALA A C 1
ATOM 523 O O . ALA A 1 71 ? -7.796 -4.561 18.432 1.00 96.50 71 ALA A O 1
ATOM 524 N N . ASP A 1 72 ? -9.389 -4.681 20.016 1.00 95.62 72 ASP A N 1
ATOM 525 C CA . ASP A 1 72 ? -10.493 -4.965 19.109 1.00 95.62 72 ASP A CA 1
ATOM 526 C C . ASP A 1 72 ? -11.427 -3.745 19.063 1.00 95.62 72 ASP A C 1
ATOM 528 O O . ASP A 1 72 ? -11.718 -3.133 20.092 1.00 95.62 72 ASP A O 1
ATOM 532 N N . PHE A 1 73 ? -11.888 -3.381 17.868 1.00 94.06 73 PHE A N 1
ATOM 533 C CA . PHE A 1 73 ? -12.897 -2.342 17.661 1.00 94.06 73 PHE A CA 1
ATOM 534 C C . PHE A 1 73 ? -13.853 -2.736 16.534 1.00 94.06 73 PHE A C 1
ATOM 536 O O . PHE A 1 73 ? -13.484 -3.478 15.623 1.00 94.06 73 PHE A O 1
ATOM 543 N N . THR A 1 74 ? -15.086 -2.238 16.581 1.00 93.81 74 THR A N 1
ATOM 544 C CA . THR A 1 74 ? -16.123 -2.568 15.594 1.00 93.81 74 THR A CA 1
ATOM 545 C C . THR A 1 74 ? -16.335 -1.376 14.662 1.00 93.81 74 THR A C 1
ATOM 547 O O . THR A 1 74 ? -16.880 -0.362 15.094 1.00 93.81 74 THR A O 1
ATOM 550 N N . PRO A 1 75 ? -15.883 -1.437 13.400 1.00 91.88 75 PRO A N 1
ATOM 551 C CA . PRO A 1 75 ? -16.070 -0.343 12.459 1.00 91.88 75 PRO A CA 1
ATOM 552 C C . PRO A 1 75 ? -17.501 -0.339 11.900 1.00 91.88 75 PRO A C 1
ATOM 554 O O . PRO A 1 75 ? -17.939 -1.303 11.278 1.00 91.88 75 PRO A O 1
ATOM 557 N N . GLU A 1 76 ? -18.227 0.760 12.097 1.00 89.31 76 GLU A N 1
ATOM 558 C CA . GLU A 1 76 ? -19.638 0.866 11.689 1.00 89.31 76 GLU A CA 1
ATOM 559 C C . GLU A 1 76 ? -19.839 1.414 10.268 1.00 89.31 76 GLU A C 1
ATOM 561 O O . GLU A 1 76 ? -20.822 1.096 9.600 1.00 89.31 76 GLU A O 1
ATOM 566 N N . THR A 1 77 ? -18.916 2.252 9.786 1.00 89.25 77 THR A N 1
ATOM 567 C CA . THR A 1 77 ? -19.067 2.999 8.531 1.00 89.25 77 THR A CA 1
ATOM 568 C C . THR A 1 77 ? -18.013 2.572 7.518 1.00 89.25 77 THR A C 1
ATOM 570 O O . THR A 1 77 ? -16.817 2.691 7.764 1.00 89.25 77 THR A O 1
ATOM 573 N N . ALA A 1 78 ? -18.434 2.127 6.333 1.00 89.69 78 ALA A N 1
ATOM 574 C CA . ALA A 1 78 ? -17.499 1.832 5.248 1.00 89.69 78 ALA A CA 1
ATOM 575 C C . ALA A 1 78 ? -16.723 3.096 4.829 1.00 89.69 78 ALA A C 1
ATOM 577 O O . ALA A 1 78 ? -17.310 4.164 4.646 1.00 89.69 78 ALA A O 1
ATOM 578 N N . GLY A 1 79 ? -15.407 2.977 4.643 1.00 91.69 79 GLY A N 1
ATOM 579 C CA . GLY A 1 79 ? -14.555 4.100 4.250 1.00 91.69 79 GLY A CA 1
ATOM 580 C C . GLY A 1 79 ? -13.167 4.089 4.885 1.00 91.69 79 GLY A C 1
ATOM 581 O O . GLY A 1 79 ? -12.702 3.076 5.406 1.00 91.69 79 GLY A O 1
ATOM 582 N N . ALA A 1 80 ? -12.484 5.231 4.794 1.00 94.69 80 ALA A N 1
ATOM 583 C CA . ALA A 1 80 ? -11.142 5.419 5.331 1.00 94.69 80 ALA A CA 1
ATOM 584 C C . ALA A 1 80 ? -11.169 5.813 6.814 1.00 94.69 80 ALA A C 1
ATOM 586 O O . ALA A 1 80 ? -11.756 6.826 7.187 1.00 94.69 80 ALA A O 1
ATOM 587 N N . TYR A 1 81 ? -10.478 5.027 7.627 1.00 95.69 81 TYR A N 1
ATOM 588 C CA . TYR A 1 81 ? -10.207 5.265 9.035 1.00 95.69 81 TYR A CA 1
ATOM 589 C C . TYR A 1 81 ? -8.774 5.761 9.213 1.00 95.69 81 TYR A C 1
ATOM 591 O O . TYR A 1 81 ? -7.840 5.256 8.580 1.00 95.69 81 TYR A O 1
ATOM 599 N N . LEU A 1 82 ? -8.589 6.717 10.119 1.00 96.88 82 LEU A N 1
ATOM 600 C CA . LEU A 1 82 ? -7.275 7.160 10.570 1.00 96.88 82 LEU A CA 1
ATOM 601 C C . LEU A 1 82 ? -7.070 6.685 12.004 1.00 96.88 82 LEU A C 1
ATOM 603 O O . LEU A 1 82 ? -7.870 6.997 12.878 1.00 96.88 82 LEU A O 1
ATOM 607 N N . ILE A 1 83 ? -6.004 5.934 12.253 1.00 96.69 83 ILE A N 1
ATOM 608 C CA . ILE A 1 83 ? -5.723 5.356 13.565 1.00 96.69 83 ILE A CA 1
ATOM 609 C C . ILE A 1 83 ? -4.394 5.915 14.046 1.00 96.69 83 ILE A C 1
ATOM 611 O O . ILE A 1 83 ? -3.364 5.741 13.393 1.00 96.69 83 ILE A O 1
ATOM 615 N N . ARG A 1 84 ? -4.407 6.584 15.195 1.00 95.88 84 ARG A N 1
ATOM 616 C CA . ARG A 1 84 ? -3.201 7.040 15.880 1.00 95.88 84 ARG A CA 1
ATOM 617 C C . ARG A 1 84 ? -2.995 6.205 17.129 1.00 95.88 84 ARG A C 1
ATOM 619 O O . ARG A 1 84 ? -3.752 6.330 18.082 1.00 95.88 84 ARG A O 1
ATOM 626 N N . VAL A 1 85 ? -1.943 5.402 17.132 1.00 95.62 85 VAL A N 1
ATOM 627 C CA . VAL A 1 85 ? -1.479 4.679 18.313 1.00 95.62 85 VAL A CA 1
ATOM 628 C C . VAL A 1 85 ? -0.434 5.536 19.004 1.00 95.62 85 VAL A C 1
ATOM 630 O O . VAL A 1 85 ? 0.501 6.014 18.359 1.00 95.62 85 VAL A O 1
ATOM 633 N N . ALA A 1 86 ? -0.578 5.749 20.303 1.00 94.06 86 ALA A N 1
ATOM 634 C CA . ALA A 1 86 ? 0.419 6.432 21.107 1.00 94.06 86 ALA A CA 1
ATOM 635 C C . ALA A 1 86 ? 0.490 5.824 22.502 1.00 94.06 86 ALA A C 1
ATOM 637 O O . ALA A 1 86 ? -0.476 5.250 22.994 1.00 94.06 86 ALA A O 1
ATOM 638 N N . GLY A 1 87 ? 1.635 5.976 23.149 1.00 91.06 87 GLY A N 1
ATOM 639 C CA . GL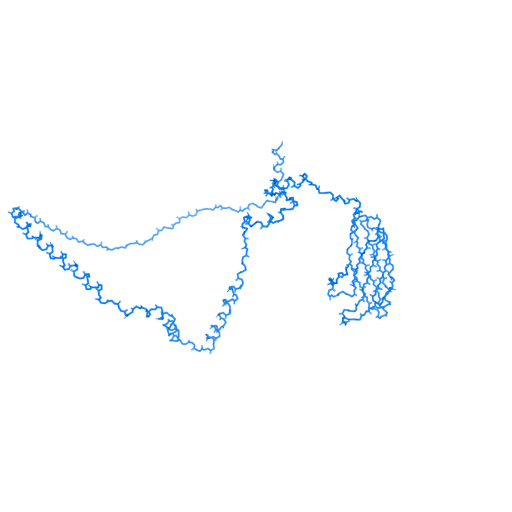Y A 1 87 ? 1.764 5.650 24.555 1.00 91.06 87 GLY A CA 1
ATOM 640 C C . GLY A 1 87 ? 3.078 6.122 25.132 1.00 91.06 87 GLY A C 1
ATOM 641 O O . GLY A 1 87 ? 3.909 6.730 24.448 1.00 91.06 87 GLY A O 1
ATOM 642 N N . GLN A 1 88 ? 3.243 5.850 26.416 1.00 87.44 88 GLN A N 1
ATOM 643 C CA . GLN A 1 88 ? 4.378 6.314 27.192 1.00 87.44 88 GLN A CA 1
ATOM 644 C C . GLN A 1 88 ? 4.983 5.140 27.957 1.00 87.44 88 GLN A C 1
ATOM 646 O O . GLN A 1 88 ? 4.265 4.322 28.532 1.00 87.44 88 GLN A O 1
ATOM 651 N N . ALA A 1 89 ? 6.306 5.036 27.908 1.00 79.00 89 ALA A N 1
ATOM 652 C CA . ALA A 1 89 ? 7.075 4.076 28.681 1.00 79.00 89 ALA A CA 1
ATOM 653 C C . ALA A 1 89 ? 7.308 4.602 30.105 1.00 79.00 89 ALA A C 1
ATOM 655 O O . ALA A 1 89 ? 7.245 5.807 30.355 1.00 79.00 89 ALA A O 1
ATOM 656 N N . GLU A 1 90 ? 7.629 3.703 31.039 1.00 75.06 90 GLU A N 1
ATOM 657 C CA . GLU A 1 90 ? 7.889 4.054 32.446 1.00 75.06 90 GLU A CA 1
ATOM 658 C C . GLU A 1 90 ? 9.054 5.041 32.616 1.00 75.06 90 GLU A C 1
ATOM 660 O O . GLU A 1 90 ? 9.059 5.863 33.527 1.00 75.06 90 GLU A O 1
ATOM 665 N N . ASN A 1 91 ? 10.024 5.014 31.699 1.00 73.25 91 ASN A N 1
ATOM 666 C CA . ASN A 1 91 ? 11.145 5.955 31.657 1.00 73.25 91 ASN A CA 1
ATOM 667 C C . ASN A 1 91 ? 10.770 7.339 31.082 1.00 73.25 91 ASN A C 1
ATOM 669 O O . ASN A 1 91 ? 11.648 8.175 30.875 1.00 73.25 91 ASN A O 1
ATOM 673 N N . GLY A 1 92 ? 9.488 7.577 30.785 1.00 74.81 92 GLY A N 1
ATOM 674 C CA . GLY A 1 92 ? 8.974 8.825 30.228 1.00 74.81 92 GLY A CA 1
ATOM 675 C C . GLY A 1 92 ? 9.129 8.966 28.711 1.00 74.81 92 GLY A C 1
ATOM 676 O O . GLY A 1 92 ? 8.671 9.968 28.163 1.00 74.81 92 GLY A O 1
ATOM 677 N N . ALA A 1 93 ? 9.726 7.992 28.016 1.00 77.62 93 ALA A N 1
ATOM 678 C CA . ALA A 1 93 ? 9.815 8.016 26.560 1.00 77.62 93 ALA A CA 1
ATOM 679 C C . ALA A 1 93 ? 8.425 7.842 25.932 1.00 77.62 93 ALA A C 1
ATOM 681 O O . ALA A 1 93 ? 7.660 6.958 26.320 1.00 77.62 93 ALA A O 1
ATOM 682 N N . THR A 1 94 ? 8.097 8.677 24.948 1.00 86.62 94 THR A N 1
ATOM 683 C CA . THR A 1 94 ? 6.840 8.582 24.204 1.00 86.62 94 THR A CA 1
ATOM 684 C C . THR A 1 94 ? 7.056 7.854 22.886 1.00 86.62 94 THR A C 1
ATOM 686 O O . THR A 1 94 ? 8.047 8.058 22.185 1.00 86.62 94 THR A O 1
ATOM 689 N N . VAL A 1 95 ? 6.105 6.994 22.546 1.00 88.75 95 VAL A N 1
ATOM 690 C CA . VAL A 1 95 ? 6.063 6.269 21.277 1.00 88.75 95 VAL A CA 1
ATOM 691 C C . VAL A 1 95 ? 4.748 6.572 20.581 1.00 88.75 95 VAL A C 1
ATOM 693 O O . VAL A 1 95 ? 3.719 6.788 21.224 1.00 88.75 95 VAL A O 1
ATOM 696 N N . GLY A 1 96 ? 4.766 6.608 19.253 1.00 90.38 96 GLY A N 1
ATOM 697 C CA . GLY A 1 96 ? 3.547 6.828 18.495 1.00 90.38 96 GLY A CA 1
ATOM 698 C C . GLY A 1 96 ? 3.695 6.526 17.016 1.00 90.38 96 GLY A C 1
ATOM 699 O O . GLY A 1 96 ? 4.770 6.671 16.438 1.00 90.38 96 GLY A O 1
ATOM 700 N N . GLN A 1 97 ? 2.587 6.114 16.413 1.00 92.00 97 GLN A N 1
ATOM 701 C CA . GLN A 1 97 ? 2.457 5.845 14.991 1.00 92.00 97 GLN A CA 1
ATOM 702 C C . GLN A 1 97 ? 1.048 6.231 14.541 1.00 92.00 97 GLN A C 1
ATOM 704 O O . GLN A 1 97 ? 0.066 5.954 15.224 1.00 92.00 97 GLN A O 1
ATOM 709 N N . THR A 1 98 ? 0.950 6.834 13.360 1.00 93.44 98 THR A N 1
ATOM 710 C CA . THR A 1 98 ? -0.329 7.037 12.678 1.00 93.44 98 THR A CA 1
ATOM 711 C C . THR A 1 98 ? -0.381 6.136 11.454 1.00 93.44 98 THR A C 1
ATOM 713 O O . THR A 1 98 ? 0.572 6.100 10.673 1.00 93.44 98 THR A O 1
ATOM 716 N N . LEU A 1 99 ? -1.486 5.420 11.279 1.00 93.44 99 LEU A N 1
ATOM 717 C CA . LEU A 1 99 ? -1.761 4.597 10.109 1.00 93.44 99 LEU A CA 1
ATOM 718 C C . LEU A 1 99 ? -3.157 4.886 9.550 1.00 93.44 99 LEU A C 1
ATOM 720 O O . LEU A 1 99 ? -4.053 5.332 10.264 1.00 93.44 99 LEU A O 1
ATOM 724 N N . GLY A 1 100 ? -3.327 4.620 8.258 1.00 93.81 100 GLY A N 1
ATOM 725 C CA . GLY A 1 100 ? -4.627 4.615 7.600 1.00 93.81 100 GLY A CA 1
ATOM 726 C C . GLY A 1 100 ? -5.082 3.182 7.361 1.00 93.81 100 GLY A C 1
ATOM 727 O O . GLY A 1 100 ? -4.295 2.351 6.906 1.00 93.81 100 GLY A O 1
ATOM 728 N N . TRP A 1 101 ? -6.347 2.900 7.640 1.00 94.25 101 TRP A N 1
ATOM 729 C CA . TRP A 1 101 ? -6.980 1.623 7.332 1.00 94.25 101 TRP A CA 1
ATOM 730 C C . TRP A 1 101 ? -8.300 1.879 6.608 1.00 94.25 101 TRP A C 1
ATOM 732 O O . TRP A 1 101 ? -8.993 2.839 6.915 1.00 94.25 101 TRP A O 1
ATOM 742 N N . VAL A 1 102 ? -8.648 1.065 5.614 1.00 92.50 102 VAL A N 1
ATOM 743 C CA . VAL A 1 102 ? -9.878 1.258 4.834 1.00 92.50 102 VAL A CA 1
ATOM 744 C C . VAL A 1 102 ? -10.780 0.055 5.036 1.00 92.50 102 VAL A C 1
ATOM 746 O O . VAL A 1 102 ? -10.421 -1.059 4.649 1.00 92.50 102 VAL A O 1
ATOM 749 N N . LEU A 1 103 ? -11.969 0.294 5.591 1.00 90.31 103 LEU A N 1
ATOM 750 C CA . LEU A 1 103 ? -13.039 -0.689 5.584 1.00 90.31 103 LEU A CA 1
ATOM 751 C C . LEU A 1 103 ? -13.669 -0.697 4.189 1.00 90.31 103 LEU A C 1
ATOM 753 O O . LEU A 1 103 ? -14.394 0.226 3.809 1.00 90.31 103 LEU A O 1
ATOM 757 N N . GLY A 1 104 ? -13.359 -1.738 3.418 1.00 82.94 104 GLY A N 1
ATOM 758 C CA . GLY A 1 104 ? -14.045 -2.018 2.162 1.00 82.94 104 GLY A CA 1
ATOM 759 C C . GLY A 1 104 ? -15.485 -2.482 2.391 1.00 82.94 104 GLY A C 1
ATOM 760 O O . GLY A 1 104 ? -15.863 -2.881 3.490 1.00 82.94 104 GLY A O 1
ATOM 761 N N . TYR A 1 105 ? -16.286 -2.467 1.328 1.00 71.50 105 TYR A N 1
ATOM 762 C CA . TYR A 1 105 ? -17.612 -3.083 1.349 1.00 71.50 105 TYR A CA 1
ATOM 763 C C . TYR A 1 105 ? -17.509 -4.591 1.604 1.00 71.50 105 TYR A C 1
ATOM 765 O O . TYR A 1 105 ? -16.522 -5.221 1.209 1.00 71.50 105 TYR A O 1
ATOM 773 N N . SER A 1 106 ? -18.541 -5.157 2.245 1.00 69.56 106 SER A N 1
ATOM 774 C CA . SER A 1 106 ? -18.614 -6.593 2.536 1.00 69.56 106 SER A CA 1
ATOM 775 C C . SER A 1 106 ? -18.285 -7.422 1.285 1.00 69.56 106 SER A C 1
ATOM 777 O O . SER A 1 106 ? -18.713 -7.062 0.180 1.00 69.56 106 SER A O 1
ATOM 779 N N . PRO A 1 107 ? -17.533 -8.532 1.430 1.00 65.38 107 PRO A N 1
ATOM 780 C CA . PRO A 1 107 ? -17.179 -9.398 0.313 1.00 65.38 107 PRO A CA 1
ATOM 781 C C . PRO A 1 107 ? -18.397 -9.924 -0.461 1.00 65.38 107 PRO A C 1
ATOM 783 O O . PRO A 1 107 ? -18.245 -10.225 -1.639 1.00 65.38 107 PRO A O 1
ATOM 786 N N . GLU A 1 108 ? -19.594 -9.961 0.134 1.00 67.94 108 GLU A N 1
ATOM 787 C CA . GLU A 1 108 ? -20.847 -10.313 -0.557 1.00 67.94 108 GLU A CA 1
ATOM 788 C C . GLU A 1 108 ? -21.199 -9.352 -1.702 1.00 67.94 108 GLU A C 1
ATOM 790 O O . GLU A 1 108 ? -21.768 -9.762 -2.710 1.00 67.94 108 GLU A O 1
ATOM 795 N N . TYR A 1 109 ? -20.810 -8.078 -1.590 1.00 64.50 109 TYR A N 1
ATOM 796 C CA . TYR A 1 109 ? -21.006 -7.084 -2.649 1.00 64.50 109 TYR A CA 1
ATOM 797 C C . TYR A 1 109 ? -19.941 -7.167 -3.744 1.00 64.50 109 TYR A C 1
ATOM 799 O O . TYR A 1 109 ? -20.025 -6.451 -4.748 1.00 64.50 109 TYR A O 1
ATOM 807 N N . ARG A 1 110 ? -18.917 -8.018 -3.588 1.00 65.31 110 ARG A N 1
ATOM 808 C CA . ARG A 1 110 ? -17.951 -8.245 -4.661 1.00 65.31 110 ARG A CA 1
ATOM 809 C C . ARG A 1 110 ? -18.648 -9.058 -5.735 1.00 65.31 110 ARG A C 1
ATOM 811 O O . ARG A 1 110 ? -18.853 -10.259 -5.600 1.00 65.31 110 ARG A O 1
ATOM 818 N N . ASN A 1 111 ? -18.978 -8.392 -6.833 1.00 65.88 111 ASN A N 1
ATOM 819 C CA . ASN A 1 111 ? -19.435 -9.074 -8.028 1.00 65.88 111 ASN A CA 1
ATOM 820 C C . ASN A 1 111 ? -18.235 -9.837 -8.616 1.00 65.88 111 ASN A C 1
ATOM 822 O O . ASN A 1 111 ? -17.387 -9.263 -9.295 1.00 65.88 111 ASN A O 1
ATOM 826 N N . LEU A 1 112 ? -18.109 -11.116 -8.253 1.00 69.31 112 LEU A N 1
ATOM 827 C CA . LEU A 1 112 ? -17.018 -12.000 -8.683 1.00 69.31 112 LEU A CA 1
ATOM 828 C C . LEU A 1 112 ? -17.176 -12.447 -10.147 1.00 69.31 112 LEU A C 1
ATOM 830 O O . LEU A 1 112 ? -16.280 -13.084 -10.697 1.00 69.31 112 LEU A O 1
ATOM 834 N N . ALA A 1 113 ? -18.306 -12.118 -10.778 1.00 79.38 113 ALA A N 1
ATOM 835 C CA . ALA A 1 113 ? -18.547 -12.383 -12.184 1.00 79.38 113 ALA A CA 1
ATOM 836 C C . ALA A 1 113 ? -17.769 -11.399 -13.072 1.00 79.38 113 ALA A C 1
ATOM 838 O O . ALA A 1 113 ? -17.794 -10.183 -12.864 1.00 79.38 113 ALA A O 1
ATOM 839 N N . ALA A 1 114 ? -17.105 -11.927 -14.101 1.00 77.19 114 ALA A N 1
ATOM 840 C CA . ALA A 1 114 ? -16.483 -11.109 -15.131 1.00 77.19 114 ALA A CA 1
ATOM 841 C C . ALA A 1 114 ? -17.554 -10.335 -15.917 1.00 77.19 114 ALA A C 1
ATOM 843 O O . ALA A 1 114 ? -18.577 -10.887 -16.323 1.00 77.19 114 ALA A O 1
ATOM 844 N N . ASN A 1 115 ? -17.311 -9.047 -16.163 1.00 86.19 115 ASN A N 1
ATOM 845 C CA . ASN A 1 115 ? -18.169 -8.238 -17.024 1.00 86.19 115 ASN A CA 1
ATOM 846 C C . ASN A 1 115 ? -17.782 -8.462 -18.495 1.00 86.19 115 ASN A C 1
ATOM 848 O O . ASN A 1 115 ? -17.080 -7.645 -19.091 1.00 86.19 115 ASN A O 1
ATOM 852 N N . GLU A 1 116 ? -18.221 -9.587 -19.062 1.00 89.06 116 GLU A N 1
ATOM 853 C CA . GLU A 1 116 ? -17.929 -9.980 -20.451 1.00 89.06 116 GLU A CA 1
ATOM 854 C C . GLU A 1 116 ? -18.261 -8.885 -21.486 1.00 89.06 116 GLU A C 1
ATOM 856 O O . GLU A 1 116 ? -17.407 -8.592 -22.326 1.00 89.06 116 GLU A O 1
ATOM 861 N N . PRO A 1 117 ? -19.413 -8.180 -21.411 1.00 90.31 117 PRO A N 1
ATOM 862 C CA . PRO A 1 117 ? -19.702 -7.080 -22.334 1.00 90.31 117 PRO A CA 1
ATOM 863 C C . PRO A 1 117 ? -18.679 -5.937 -22.276 1.00 90.31 117 PRO A C 1
ATOM 865 O O . PRO A 1 117 ? -18.310 -5.370 -23.305 1.00 90.31 117 PRO A O 1
ATOM 868 N N . LEU A 1 118 ? -18.204 -5.582 -21.076 1.00 89.75 118 LEU A N 1
ATOM 869 C CA . LEU A 1 118 ? -17.174 -4.556 -20.912 1.00 89.75 118 LEU A CA 1
ATOM 870 C C . LEU A 1 118 ? -15.832 -5.020 -21.485 1.00 89.75 118 LEU A C 1
ATOM 872 O O . LEU A 1 118 ? -15.163 -4.241 -22.162 1.00 89.75 118 LEU A O 1
ATOM 876 N N . LEU A 1 119 ? -15.449 -6.273 -21.226 1.00 90.31 119 LEU A N 1
ATOM 877 C CA . LEU A 1 119 ? -14.212 -6.859 -21.745 1.00 90.31 119 LEU A CA 1
ATOM 878 C C . LEU A 1 119 ? -14.219 -6.906 -23.275 1.00 90.31 119 LEU A C 1
ATOM 880 O O . LEU A 1 119 ? -13.230 -6.527 -23.901 1.00 90.31 119 LEU A O 1
ATOM 884 N N . GLN A 1 120 ? -15.349 -7.277 -23.879 1.00 90.44 120 GLN A N 1
ATOM 885 C CA . GLN A 1 120 ? -15.519 -7.271 -25.329 1.00 90.44 120 GLN A CA 1
ATOM 886 C C . GLN A 1 120 ? -15.399 -5.854 -25.906 1.00 90.44 120 GLN A C 1
ATOM 888 O O . GLN A 1 120 ? -14.654 -5.634 -26.859 1.00 90.44 120 GLN A O 1
ATOM 893 N N . ARG A 1 121 ? -16.033 -4.861 -25.274 1.00 93.50 121 ARG A N 1
ATOM 894 C CA . ARG A 1 121 ? -15.924 -3.458 -25.698 1.00 93.50 121 ARG A CA 1
ATOM 895 C C . ARG A 1 121 ? -14.501 -2.904 -25.566 1.00 93.50 121 ARG A C 1
ATOM 897 O O . ARG A 1 121 ? -14.060 -2.124 -26.405 1.00 93.50 121 ARG A O 1
ATOM 904 N N . LEU A 1 122 ? -13.774 -3.281 -24.514 1.00 92.00 122 LEU A N 1
ATOM 905 C CA . LEU A 1 122 ? -12.368 -2.903 -24.338 1.00 92.00 122 LEU A CA 1
ATOM 906 C C . LEU A 1 122 ? -11.475 -3.539 -25.405 1.00 92.00 122 LEU A C 1
ATOM 908 O O . LEU A 1 122 ? -10.584 -2.867 -25.926 1.00 92.00 122 LEU A O 1
ATOM 912 N N . ALA A 1 123 ? -11.727 -4.802 -25.753 1.00 90.38 123 ALA A N 1
ATOM 913 C CA . ALA A 1 123 ? -11.029 -5.484 -26.836 1.00 90.38 123 ALA A CA 1
ATOM 914 C C . ALA A 1 123 ? -11.238 -4.752 -28.173 1.00 90.38 123 ALA A C 1
ATOM 916 O O . ALA A 1 123 ? -10.263 -4.423 -28.844 1.00 90.38 123 ALA A O 1
ATOM 917 N N . GLU A 1 124 ? -12.479 -4.377 -28.499 1.00 91.38 124 GLU A N 1
ATOM 918 C CA . GLU A 1 124 ? -12.804 -3.598 -29.705 1.00 91.38 124 GLU A CA 1
ATOM 919 C C . GLU A 1 124 ? -12.105 -2.231 -29.740 1.00 91.38 124 GLU A C 1
ATOM 921 O O . GLU A 1 124 ? -11.566 -1.835 -30.771 1.00 91.38 124 GLU A O 1
ATOM 926 N N . LEU A 1 125 ? -12.072 -1.511 -28.613 1.00 92.75 125 LEU A N 1
ATOM 927 C CA . LEU A 1 125 ? -11.459 -0.179 -28.532 1.00 92.75 125 LEU A CA 1
ATOM 928 C C . LEU A 1 125 ? -9.930 -0.202 -28.626 1.00 92.75 125 LEU A C 1
ATOM 930 O O . LEU A 1 125 ? -9.330 0.749 -29.123 1.00 92.75 125 LEU A O 1
ATOM 934 N N . THR A 1 126 ? -9.298 -1.251 -28.108 1.00 87.38 126 THR A N 1
ATOM 935 C CA . THR A 1 126 ? -7.832 -1.364 -28.040 1.00 87.38 126 THR A CA 1
ATOM 936 C C . THR A 1 126 ? -7.241 -2.185 -29.185 1.00 87.38 126 THR A C 1
ATOM 938 O O . THR A 1 126 ? -6.021 -2.248 -29.316 1.00 87.38 126 THR A O 1
ATOM 941 N N . GLY A 1 127 ? -8.087 -2.824 -30.002 1.00 84.69 127 GLY A N 1
ATOM 942 C CA . GLY A 1 127 ? -7.664 -3.842 -30.967 1.00 84.69 127 GLY A CA 1
ATOM 943 C C . GLY A 1 127 ? -7.172 -5.134 -30.302 1.00 84.69 127 GLY A C 1
ATOM 944 O O . GLY A 1 127 ? -6.489 -5.934 -30.940 1.00 84.69 127 GLY A O 1
ATOM 945 N N . GLY A 1 128 ? -7.476 -5.321 -29.013 1.00 82.81 128 GLY A N 1
ATOM 946 C CA . GLY A 1 128 ? -7.179 -6.533 -28.257 1.00 82.81 128 GLY A CA 1
ATOM 947 C C . GLY A 1 128 ? -8.120 -7.687 -28.610 1.00 82.81 128 GLY A C 1
ATOM 948 O O . GLY A 1 128 ? -9.066 -7.539 -29.381 1.00 82.81 128 GLY A O 1
ATOM 949 N N . ARG A 1 129 ? -7.884 -8.861 -28.016 1.00 82.44 129 ARG A N 1
ATOM 950 C CA . ARG A 1 129 ? -8.742 -10.044 -28.189 1.00 82.44 129 ARG A CA 1
ATOM 951 C C . ARG A 1 129 ? -9.047 -10.702 -26.848 1.00 82.44 129 ARG A C 1
ATOM 953 O O . ARG A 1 129 ? -8.196 -10.712 -25.961 1.00 82.44 129 ARG A O 1
ATOM 960 N N . GLY A 1 130 ? -10.240 -11.276 -26.716 1.00 81.56 130 GLY A N 1
ATOM 961 C CA . GLY A 1 130 ? -10.577 -12.136 -25.583 1.00 81.56 130 GLY A CA 1
ATOM 962 C C . GLY A 1 130 ? -9.825 -13.461 -25.683 1.00 81.56 130 GLY A C 1
ATOM 963 O O . GLY A 1 130 ? -9.809 -14.083 -26.744 1.00 81.56 130 GLY A O 1
ATOM 964 N N . VAL A 1 131 ? -9.197 -13.883 -24.591 1.00 79.25 131 VAL A N 1
ATOM 965 C CA . VAL A 1 131 ? -8.456 -15.147 -24.513 1.00 79.25 131 VAL A CA 1
ATOM 966 C C . VAL A 1 131 ? -9.311 -16.128 -23.725 1.00 79.25 131 VAL A C 1
ATOM 968 O O . VAL A 1 131 ? -9.718 -15.832 -22.603 1.00 79.25 131 VAL A O 1
ATOM 971 N N . ARG A 1 132 ? -9.612 -17.283 -24.318 1.00 76.06 132 ARG A N 1
ATOM 972 C CA . ARG A 1 132 ? -10.312 -18.379 -23.633 1.00 76.06 132 ARG A CA 1
ATOM 973 C C . ARG A 1 132 ? -9.289 -19.387 -23.107 1.00 76.06 132 ARG A C 1
ATOM 975 O O . ARG A 1 132 ? -8.171 -19.458 -23.615 1.00 76.06 132 ARG A O 1
ATOM 982 N N . GLY A 1 133 ? -9.665 -20.144 -22.074 1.00 70.56 133 GLY A N 1
ATOM 983 C CA . GLY A 1 133 ? -8.788 -21.159 -21.478 1.00 70.56 133 GLY A CA 1
ATOM 984 C C . GLY A 1 133 ? -8.241 -22.124 -22.535 1.00 70.56 133 GLY A C 1
ATOM 985 O O . GLY A 1 133 ? -8.993 -22.563 -23.406 1.00 70.56 133 GLY A O 1
ATOM 986 N N . GLY A 1 134 ? -6.936 -22.411 -22.478 1.00 70.56 134 GLY A N 1
ATOM 987 C CA . GLY A 1 134 ? -6.227 -23.222 -23.477 1.00 70.56 134 GLY A CA 1
ATOM 9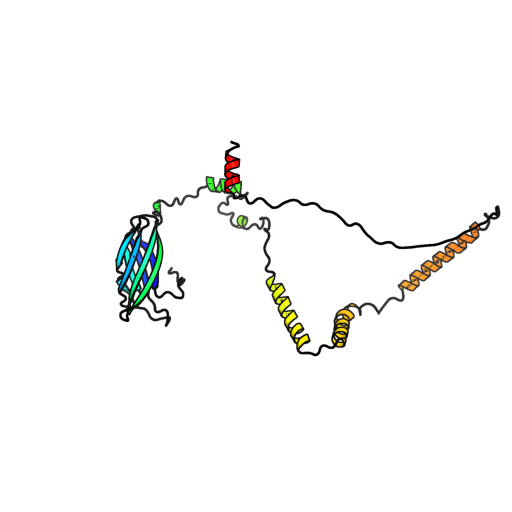88 C C . GLY A 1 134 ? -5.475 -22.434 -24.560 1.00 70.56 134 GLY A C 1
ATOM 989 O O . GLY A 1 134 ? -4.711 -23.032 -25.311 1.00 70.56 134 GLY A O 1
ATOM 990 N N . GLU A 1 135 ? -5.621 -21.105 -24.626 1.00 70.00 135 GLU A N 1
ATOM 991 C CA . GLU A 1 135 ? -4.874 -20.234 -25.555 1.00 70.00 135 GLU A CA 1
ATOM 992 C C . GLU A 1 135 ? -3.774 -19.395 -24.866 1.00 70.00 135 GLU A C 1
ATOM 994 O O . GLU A 1 135 ? -3.365 -18.351 -25.376 1.00 70.00 135 GLU A O 1
ATOM 999 N N . GLU A 1 136 ? -3.275 -19.825 -23.703 1.00 68.31 136 GLU A N 1
ATOM 1000 C CA . GLU A 1 136 ? -2.311 -19.059 -22.888 1.00 68.31 136 GLU A CA 1
ATOM 1001 C C . GLU A 1 136 ? -1.027 -18.695 -23.652 1.00 68.31 136 GLU A C 1
ATOM 1003 O O . GLU A 1 136 ? -0.500 -17.591 -23.518 1.00 68.31 136 GLU A O 1
ATOM 1008 N N . THR A 1 137 ? -0.549 -19.589 -24.518 1.00 68.75 137 THR A N 1
ATOM 1009 C CA . THR A 1 137 ? 0.655 -19.370 -25.334 1.00 68.75 137 THR A CA 1
ATOM 1010 C C . THR A 1 137 ? 0.456 -18.312 -26.420 1.00 68.75 137 THR A C 1
ATOM 1012 O O . THR A 1 137 ? 1.413 -17.641 -26.807 1.00 68.75 137 THR A O 1
ATOM 1015 N N . ALA A 1 138 ? -0.783 -18.101 -26.873 1.00 68.69 138 ALA A N 1
ATOM 1016 C CA . ALA A 1 138 ? -1.121 -17.102 -27.881 1.00 68.69 138 ALA A CA 1
ATOM 1017 C C . ALA A 1 138 ? -1.146 -15.667 -27.320 1.00 68.69 138 ALA A C 1
ATOM 1019 O O . ALA A 1 138 ? -1.222 -14.716 -28.093 1.00 68.69 138 ALA A O 1
ATOM 1020 N N . VAL A 1 139 ? -1.074 -15.489 -25.994 1.00 70.81 139 VAL A N 1
ATOM 1021 C CA . VAL A 1 139 ? -0.985 -14.166 -25.343 1.00 70.81 139 VAL A CA 1
ATOM 1022 C C . VAL A 1 139 ? 0.436 -13.604 -25.404 1.00 70.81 139 VAL A C 1
ATOM 1024 O O . VAL A 1 139 ? 0.629 -12.393 -25.452 1.00 70.81 139 VAL A O 1
ATOM 1027 N N . CYS A 1 140 ? 1.443 -14.479 -25.446 1.00 70.38 140 CYS A N 1
ATOM 1028 C CA . CYS A 1 140 ? 2.858 -14.105 -25.457 1.00 70.38 140 CYS A CA 1
ATOM 1029 C C . CYS A 1 140 ? 3.443 -13.961 -26.872 1.00 70.38 140 CYS A C 1
ATOM 1031 O O . CYS A 1 140 ? 4.666 -13.982 -27.053 1.00 70.38 140 CYS A O 1
ATOM 1033 N N . THR A 1 141 ? 2.602 -13.823 -27.899 1.00 74.81 141 THR A N 1
ATOM 1034 C CA . THR A 1 141 ? 3.087 -13.504 -29.242 1.00 74.81 141 THR A CA 1
ATOM 1035 C C . THR A 1 141 ? 3.724 -12.117 -29.218 1.00 74.81 141 THR A C 1
ATOM 1037 O O . THR A 1 141 ? 3.110 -11.149 -28.784 1.00 74.81 141 THR A O 1
ATOM 1040 N N . HIS A 1 142 ? 4.969 -11.995 -29.679 1.00 74.38 142 HIS A N 1
ATOM 1041 C CA . HIS A 1 142 ? 5.684 -10.715 -29.743 1.00 74.38 142 HIS A CA 1
ATOM 1042 C C . HIS A 1 142 ? 5.224 -9.901 -30.969 1.00 74.38 142 HIS A C 1
ATOM 1044 O O . HIS A 1 142 ? 6.025 -9.507 -31.810 1.00 74.38 142 HIS A O 1
ATOM 1050 N N . ASN A 1 143 ? 3.911 -9.712 -31.108 1.00 76.06 143 ASN A N 1
ATOM 1051 C CA . ASN A 1 143 ? 3.255 -9.058 -32.241 1.00 76.06 143 ASN A CA 1
ATOM 1052 C C . ASN A 1 143 ? 2.823 -7.614 -31.937 1.00 76.06 143 ASN A C 1
ATOM 1054 O O . ASN A 1 143 ? 2.129 -7.001 -32.747 1.00 76.06 143 ASN A O 1
ATOM 1058 N N . LEU A 1 144 ? 3.220 -7.064 -30.786 1.00 72.62 144 LEU A N 1
ATOM 1059 C CA . LEU A 1 144 ? 2.972 -5.664 -30.458 1.00 72.62 144 LEU A CA 1
ATOM 1060 C C . LEU A 1 144 ? 3.976 -4.756 -31.187 1.00 72.62 144 LEU A C 1
ATOM 1062 O O . LEU A 1 144 ? 5.164 -5.086 -31.264 1.00 72.62 144 LEU A O 1
ATOM 1066 N N . PRO A 1 145 ? 3.534 -3.585 -31.683 1.00 73.44 145 PRO A N 1
ATOM 1067 C CA . PRO A 1 145 ? 4.447 -2.591 -32.221 1.00 73.44 145 PRO A CA 1
ATOM 1068 C C . PRO A 1 145 ? 5.432 -2.179 -31.124 1.00 73.44 145 PRO A C 1
ATOM 1070 O O . PRO A 1 145 ? 5.039 -1.830 -30.010 1.00 73.44 145 PRO A O 1
ATOM 1073 N N . SER A 1 146 ? 6.727 -2.246 -31.430 1.00 76.25 146 SER A N 1
ATOM 1074 C CA . SER A 1 146 ? 7.770 -1.840 -30.490 1.00 76.25 146 SER A CA 1
ATOM 1075 C C . SER A 1 146 ? 7.613 -0.352 -30.176 1.00 76.25 146 SER A C 1
ATOM 1077 O O . SER A 1 146 ? 7.794 0.493 -31.050 1.00 76.25 146 SER A O 1
ATOM 1079 N N . GLY A 1 147 ? 7.252 -0.031 -28.932 1.00 76.88 147 GLY A N 1
ATOM 1080 C CA . GLY A 1 147 ? 7.245 1.347 -28.452 1.00 76.88 147 GLY A CA 1
ATOM 1081 C C . GLY A 1 147 ? 8.667 1.922 -28.400 1.00 76.88 147 GLY A C 1
ATOM 1082 O O . GLY A 1 147 ? 9.636 1.159 -28.318 1.00 76.88 147 GLY A O 1
ATOM 1083 N N . PRO A 1 148 ? 8.827 3.256 -28.434 1.00 77.00 148 PRO A N 1
ATOM 1084 C CA . PRO A 1 148 ? 10.129 3.880 -28.248 1.00 77.00 148 PRO A CA 1
ATOM 1085 C C . PRO A 1 148 ? 10.672 3.515 -26.860 1.00 77.00 148 PRO A C 1
ATOM 1087 O O . PRO A 1 148 ? 10.173 3.975 -25.835 1.00 77.00 148 PRO A O 1
ATOM 1090 N N . ALA A 1 149 ? 11.685 2.652 -26.827 1.00 81.62 149 ALA A N 1
ATOM 1091 C CA . ALA A 1 149 ? 12.352 2.241 -25.602 1.00 81.62 149 ALA A CA 1
ATOM 1092 C C . ALA A 1 149 ? 13.556 3.151 -25.346 1.00 81.62 149 ALA A C 1
ATOM 1094 O O . ALA A 1 149 ? 14.508 3.180 -26.130 1.00 81.62 149 ALA A O 1
ATOM 1095 N N . THR A 1 150 ? 13.538 3.877 -24.229 1.00 83.50 150 THR A N 1
ATOM 1096 C CA . THR A 1 150 ? 14.696 4.651 -23.779 1.00 83.50 150 THR A CA 1
ATOM 1097 C C . THR A 1 150 ? 15.813 3.688 -23.399 1.00 83.50 150 THR A C 1
ATOM 1099 O O . THR A 1 150 ? 15.694 2.925 -22.442 1.00 83.50 150 THR A O 1
ATOM 1102 N N . ARG A 1 151 ? 16.916 3.713 -24.150 1.00 86.88 151 ARG A N 1
ATOM 1103 C CA . ARG A 1 151 ? 18.112 2.947 -23.795 1.00 86.88 151 ARG A CA 1
ATOM 1104 C C . ARG A 1 151 ? 18.979 3.777 -22.851 1.00 86.88 151 ARG A C 1
ATOM 1106 O O . ARG A 1 151 ? 19.244 4.941 -23.154 1.00 86.88 151 ARG A O 1
ATOM 1113 N N . PRO A 1 152 ? 19.440 3.213 -21.724 1.00 90.19 152 PRO A N 1
ATOM 1114 C CA . PRO A 1 152 ? 20.335 3.931 -20.831 1.0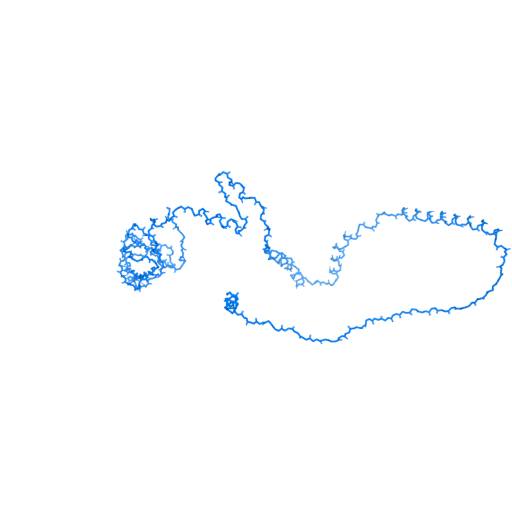0 90.19 152 PRO A CA 1
ATOM 1115 C C . PRO A 1 152 ? 21.649 4.251 -21.557 1.00 90.19 152 PRO A C 1
ATOM 1117 O O . PRO A 1 152 ? 22.340 3.345 -22.014 1.00 90.19 152 PRO A O 1
ATOM 1120 N N . ILE A 1 153 ? 22.006 5.537 -21.648 1.00 94.44 153 ILE A N 1
ATOM 1121 C CA . ILE A 1 153 ? 23.284 5.985 -22.235 1.00 94.44 153 ILE A CA 1
ATOM 1122 C C . ILE A 1 153 ? 24.443 5.931 -21.226 1.00 94.44 153 ILE A C 1
ATOM 1124 O O . ILE A 1 153 ? 25.611 5.971 -21.608 1.00 94.44 153 ILE A O 1
ATOM 1128 N N . TRP A 1 154 ? 24.134 5.795 -19.932 1.00 95.69 154 TRP A N 1
ATOM 1129 C CA . TRP A 1 154 ? 25.125 5.782 -18.857 1.00 95.69 154 TRP A CA 1
ATOM 1130 C C . TRP A 1 154 ? 26.204 4.693 -18.995 1.00 95.69 154 TRP A C 1
ATOM 1132 O O . TRP A 1 154 ? 27.345 5.026 -18.702 1.00 95.69 154 TRP A O 1
ATOM 1142 N N . PRO A 1 155 ? 25.952 3.461 -19.501 1.00 95.06 155 PRO A N 1
ATOM 1143 C CA . PRO A 1 155 ? 27.019 2.470 -19.645 1.00 95.06 155 PRO A CA 1
ATOM 1144 C C . PRO A 1 155 ? 28.105 2.944 -20.616 1.00 95.06 155 PRO A C 1
ATOM 1146 O O . PRO A 1 155 ? 29.289 2.729 -20.377 1.00 95.06 155 PRO A O 1
ATOM 1149 N N . TRP A 1 156 ? 27.710 3.659 -21.676 1.00 95.88 156 TRP A N 1
ATOM 1150 C CA . TRP A 1 156 ? 28.637 4.264 -22.632 1.00 95.88 156 TRP A CA 1
ATOM 1151 C C . TRP A 1 156 ? 29.389 5.449 -22.029 1.00 95.88 156 TRP A C 1
ATOM 1153 O O . TRP A 1 156 ? 30.594 5.566 -22.228 1.00 95.88 156 TRP A O 1
ATOM 1163 N N . LEU A 1 157 ? 28.711 6.292 -21.245 1.00 95.31 157 LEU A N 1
ATOM 1164 C CA . LEU A 1 157 ? 29.355 7.399 -20.528 1.00 95.31 157 LEU A CA 1
ATOM 1165 C C . LEU A 1 157 ? 30.335 6.900 -19.459 1.00 95.31 157 LEU A C 1
ATOM 1167 O O . LEU A 1 157 ? 31.408 7.473 -19.298 1.00 95.31 157 LEU A O 1
ATOM 1171 N N . THR A 1 158 ? 30.008 5.818 -18.755 1.00 95.50 158 THR A N 1
ATOM 1172 C CA . THR A 1 158 ? 30.895 5.187 -17.774 1.00 95.50 158 THR A CA 1
ATOM 1173 C C . THR A 1 158 ? 32.086 4.532 -18.456 1.00 95.50 158 THR A C 1
ATOM 1175 O O . THR A 1 158 ? 33.207 4.711 -17.994 1.00 95.50 158 THR A O 1
ATOM 1178 N N . LEU A 1 159 ? 31.883 3.837 -19.579 1.00 96.25 159 LEU A N 1
ATOM 1179 C CA . LEU A 1 159 ? 32.984 3.284 -20.368 1.00 96.25 159 LEU A CA 1
ATOM 1180 C C . LEU A 1 159 ? 33.915 4.391 -20.886 1.00 96.25 159 LEU A C 1
ATOM 1182 O O . LEU A 1 159 ? 35.133 4.268 -20.775 1.00 96.25 159 LEU A O 1
ATOM 1186 N N . LEU A 1 160 ? 33.351 5.502 -21.371 1.00 96.62 160 LEU A N 1
ATOM 1187 C CA . LEU A 1 160 ? 34.111 6.690 -21.755 1.00 96.62 160 LEU A CA 1
ATOM 1188 C C . LEU A 1 160 ? 34.898 7.251 -20.559 1.00 96.62 160 LEU A C 1
ATOM 1190 O O . LEU A 1 160 ? 36.097 7.470 -20.677 1.00 96.62 160 LEU A O 1
ATOM 1194 N N . ALA A 1 161 ? 34.268 7.425 -19.395 1.00 95.38 161 ALA A N 1
ATOM 1195 C CA . ALA A 1 161 ? 34.932 7.923 -18.190 1.00 95.38 161 ALA A CA 1
ATOM 1196 C C . ALA A 1 161 ? 36.085 7.010 -17.731 1.00 95.38 161 ALA A C 1
ATOM 1198 O O . ALA A 1 161 ? 37.154 7.504 -17.377 1.00 95.38 161 ALA A O 1
ATOM 1199 N N . VAL A 1 162 ? 35.901 5.686 -17.794 1.00 96.62 162 VAL A N 1
ATOM 1200 C CA . VAL A 1 162 ? 36.942 4.695 -17.472 1.00 96.62 162 VAL A CA 1
ATOM 1201 C C . VAL A 1 162 ? 38.114 4.773 -18.449 1.00 96.62 162 VAL A C 1
ATOM 1203 O O . VAL A 1 162 ? 39.251 4.621 -18.018 1.00 96.62 162 VAL A O 1
ATOM 1206 N N . LEU A 1 163 ? 37.872 5.039 -19.737 1.00 94.88 163 LEU A N 1
ATOM 1207 C CA . LEU A 1 163 ? 38.934 5.239 -20.732 1.00 94.88 163 LEU A CA 1
ATOM 1208 C C . LEU A 1 163 ? 39.633 6.599 -20.594 1.00 94.88 163 LEU A C 1
ATOM 1210 O O . LEU A 1 163 ? 40.840 6.696 -20.811 1.00 94.88 163 LEU A O 1
ATOM 1214 N N . LEU A 1 164 ? 38.899 7.646 -20.212 1.00 93.62 164 LEU A N 1
ATOM 1215 C CA . LEU A 1 164 ? 39.452 8.984 -19.990 1.00 93.62 164 LEU A CA 1
ATOM 1216 C C . LEU A 1 164 ? 40.306 9.058 -18.724 1.00 93.62 164 LEU A C 1
ATOM 1218 O O . LEU A 1 164 ? 41.247 9.840 -18.684 1.00 93.62 164 LEU A O 1
ATOM 1222 N N . LEU A 1 165 ? 40.018 8.247 -17.707 1.00 91.12 165 LEU A N 1
ATOM 1223 C CA . LEU A 1 165 ? 40.748 8.247 -16.440 1.00 91.12 165 LEU A CA 1
ATOM 1224 C C . LEU A 1 165 ? 42.260 7.956 -16.591 1.00 91.12 165 LEU A C 1
ATOM 1226 O O . LEU A 1 165 ? 43.057 8.768 -16.121 1.00 91.12 165 LEU A O 1
ATOM 1230 N N . PRO A 1 166 ? 42.716 6.875 -17.258 1.00 87.81 166 PRO A N 1
ATOM 1231 C CA . PRO A 1 166 ? 44.141 6.653 -17.486 1.00 87.81 166 PRO A CA 1
ATOM 1232 C C . PRO A 1 166 ? 44.745 7.677 -18.452 1.00 87.81 166 PRO A C 1
ATOM 1234 O O . PRO A 1 166 ? 45.926 7.985 -18.326 1.00 87.81 166 PRO A O 1
ATOM 1237 N N . LEU A 1 167 ? 43.960 8.230 -19.385 1.00 86.19 167 LEU A N 1
ATOM 1238 C CA . LEU A 1 167 ? 44.422 9.290 -20.282 1.00 86.19 167 LEU A CA 1
ATOM 1239 C C . LEU A 1 167 ? 44.696 10.593 -19.513 1.00 86.19 167 LEU A C 1
ATOM 1241 O O . LEU A 1 167 ? 45.756 11.186 -19.688 1.00 86.19 167 LEU A O 1
ATOM 1245 N N . ASP A 1 168 ? 43.788 11.008 -18.625 1.00 88.50 168 ASP A N 1
ATOM 1246 C CA . ASP A 1 168 ? 43.948 12.187 -17.763 1.00 88.50 168 ASP A CA 1
ATOM 1247 C C . ASP A 1 168 ? 45.137 12.010 -16.810 1.00 88.50 168 ASP A C 1
ATOM 1249 O O . ASP A 1 168 ? 45.993 12.891 -16.724 1.00 88.50 168 ASP A O 1
ATOM 1253 N N . ILE A 1 169 ? 45.272 10.834 -16.181 1.00 85.31 169 ILE A N 1
ATOM 1254 C CA . ILE A 1 169 ? 46.446 10.506 -15.357 1.00 85.31 169 ILE A CA 1
ATOM 1255 C C . ILE A 1 169 ? 47.721 10.518 -16.207 1.00 85.31 169 ILE A C 1
ATOM 1257 O O . ILE A 1 169 ? 48.736 11.048 -15.764 1.00 85.31 169 ILE A O 1
ATOM 1261 N N . GLY A 1 170 ? 47.688 9.967 -17.421 1.00 82.00 170 GLY A N 1
ATOM 1262 C CA . GLY A 1 170 ? 48.819 9.954 -18.344 1.00 82.00 170 GLY A CA 1
ATOM 1263 C C . GLY A 1 170 ? 49.284 11.363 -18.697 1.00 82.00 170 GLY A C 1
ATOM 1264 O O . GLY A 1 170 ? 50.459 11.664 -18.538 1.00 82.00 170 GLY A O 1
ATOM 1265 N N . VAL A 1 171 ? 48.367 12.252 -19.081 1.00 81.88 171 VAL A N 1
ATOM 1266 C CA . VAL A 1 171 ? 48.679 13.649 -19.430 1.00 81.88 171 VAL A CA 1
ATOM 1267 C C . VAL A 1 171 ? 49.153 14.456 -18.218 1.00 81.88 171 VAL A C 1
ATOM 1269 O O . VAL A 1 171 ? 50.046 15.290 -18.353 1.00 81.88 171 VAL A O 1
ATOM 1272 N N . ARG A 1 172 ? 48.577 14.232 -17.029 1.00 79.12 172 ARG A N 1
ATOM 1273 C CA . ARG A 1 172 ? 48.955 14.971 -15.812 1.00 79.12 172 ARG A CA 1
ATOM 1274 C C . ARG A 1 172 ? 50.235 14.460 -15.160 1.00 79.12 172 ARG A C 1
ATOM 1276 O O . ARG A 1 172 ? 50.921 15.232 -14.495 1.00 79.12 172 ARG A O 1
ATOM 1283 N N . ARG A 1 173 ? 50.516 13.159 -15.267 1.00 77.00 173 ARG A N 1
ATOM 1284 C CA . ARG A 1 173 ? 51.557 12.485 -14.474 1.00 77.00 173 ARG A CA 1
ATOM 1285 C C . ARG A 1 173 ? 52.765 12.056 -15.294 1.00 77.00 173 ARG A C 1
ATOM 1287 O O . ARG A 1 173 ? 53.853 11.947 -14.735 1.00 77.00 173 ARG A O 1
ATOM 1294 N N . LEU A 1 174 ? 52.599 11.817 -16.590 1.00 74.06 174 LEU A N 1
ATOM 1295 C CA . LEU A 1 174 ? 53.708 11.637 -17.517 1.00 74.06 174 LEU A CA 1
ATOM 1296 C C . LEU A 1 174 ? 53.878 12.969 -18.242 1.00 74.06 174 LEU A C 1
ATOM 1298 O O . LEU A 1 174 ? 52.906 13.548 -18.716 1.00 74.06 174 LEU A O 1
ATOM 1302 N N . VAL A 1 175 ? 55.102 13.486 -18.317 1.00 69.19 175 VAL A N 1
ATOM 1303 C CA . VAL A 1 175 ? 55.404 14.650 -19.159 1.00 69.19 175 VAL A CA 1
ATOM 1304 C C . VAL A 1 175 ? 55.311 14.181 -20.612 1.00 69.19 175 VAL A C 1
ATOM 1306 O O . VAL A 1 175 ? 56.318 13.852 -21.232 1.00 69.19 175 VAL A O 1
ATOM 1309 N N . VAL A 1 176 ? 54.085 14.053 -21.125 1.00 65.12 176 VAL A N 1
ATOM 1310 C CA . VAL A 1 176 ? 53.812 13.624 -22.497 1.00 65.12 176 VAL A CA 1
ATOM 1311 C C . VAL A 1 176 ? 54.351 14.715 -23.412 1.00 65.12 176 VAL A C 1
ATOM 1313 O O . VAL A 1 176 ? 53.769 15.793 -23.544 1.00 65.12 176 VAL A O 1
ATOM 1316 N N . THR A 1 177 ? 55.512 14.462 -24.009 1.00 68.94 177 THR A N 1
ATOM 1317 C CA . THR A 1 177 ? 56.132 15.392 -24.949 1.00 68.94 177 THR A CA 1
ATOM 1318 C C . THR A 1 177 ? 55.454 15.211 -26.308 1.00 68.94 177 THR A C 1
ATOM 1320 O O . THR A 1 177 ? 55.017 14.114 -26.644 1.00 68.94 177 THR A O 1
ATOM 1323 N N . ARG A 1 178 ? 55.364 16.262 -27.137 1.00 65.69 178 ARG A N 1
ATOM 1324 C CA . ARG A 1 178 ? 54.714 16.196 -28.471 1.00 65.69 178 ARG A CA 1
ATOM 1325 C C . ARG A 1 178 ? 55.191 15.014 -29.340 1.00 65.69 178 ARG A C 1
ATOM 1327 O O . ARG A 1 178 ? 54.395 14.430 -30.064 1.00 65.69 178 ARG A O 1
ATOM 1334 N N . ARG A 1 179 ? 56.457 14.612 -29.186 1.00 67.00 179 ARG A N 1
ATOM 1335 C CA . ARG A 1 179 ? 57.080 13.460 -29.861 1.00 67.00 179 ARG A CA 1
ATOM 1336 C C . ARG A 1 179 ? 56.514 12.098 -29.440 1.00 67.00 179 ARG A C 1
ATOM 1338 O O . ARG A 1 179 ? 56.535 11.165 -30.236 1.00 67.00 179 ARG A O 1
ATOM 1345 N N . ASP A 1 180 ? 56.011 11.963 -28.215 1.00 73.75 180 ASP A N 1
ATOM 1346 C CA . ASP A 1 180 ? 55.392 10.718 -27.741 1.00 73.75 180 ASP A CA 1
ATOM 1347 C C . ASP A 1 180 ? 53.999 10.535 -28.354 1.00 73.75 180 ASP A C 1
ATOM 1349 O O . ASP A 1 180 ? 53.603 9.414 -28.673 1.00 73.75 180 ASP A O 1
ATOM 1353 N N . TRP A 1 181 ? 53.295 11.646 -28.610 1.00 68.06 181 TRP A N 1
ATOM 1354 C CA . TRP A 1 181 ? 52.042 11.640 -29.364 1.00 68.06 181 TRP A CA 1
ATOM 1355 C C . TRP A 1 181 ? 52.247 11.269 -30.832 1.00 68.06 181 TRP A C 1
ATOM 1357 O O . TRP A 1 181 ? 51.504 10.436 -31.341 1.00 68.06 181 TRP A O 1
ATOM 1367 N N . GLU A 1 182 ? 53.265 11.824 -31.493 1.00 74.25 182 GLU A N 1
ATOM 1368 C CA . GLU A 1 182 ? 53.621 11.467 -32.877 1.00 74.25 182 GLU A CA 1
ATOM 1369 C C . GLU A 1 182 ? 53.953 9.971 -33.000 1.00 74.25 182 GLU A C 1
ATOM 1371 O O . GLU A 1 182 ? 53.390 9.288 -33.851 1.00 74.25 182 GLU A O 1
ATOM 1376 N N . ARG A 1 183 ? 54.756 9.419 -32.080 1.00 73.44 183 ARG A N 1
ATOM 1377 C CA . ARG A 1 183 ? 55.099 7.984 -32.055 1.00 73.44 183 ARG A CA 1
ATOM 1378 C C . ARG A 1 183 ? 53.903 7.074 -31.785 1.00 73.44 183 ARG A C 1
ATOM 1380 O O . ARG A 1 183 ? 53.820 5.983 -32.345 1.00 73.44 183 ARG A O 1
ATOM 1387 N N . LEU A 1 184 ? 52.981 7.494 -30.921 1.00 74.69 184 LEU A N 1
ATOM 1388 C CA . LEU A 1 184 ? 51.774 6.725 -30.628 1.00 74.69 184 LEU A CA 1
ATOM 1389 C C . LEU A 1 184 ? 50.788 6.767 -31.802 1.00 74.69 184 LEU A C 1
ATOM 1391 O O . LEU A 1 184 ? 50.212 5.736 -32.140 1.00 74.69 184 LEU A O 1
ATOM 1395 N N . LEU A 1 185 ? 50.654 7.911 -32.477 1.00 77.25 185 LEU A N 1
ATOM 1396 C CA . LEU A 1 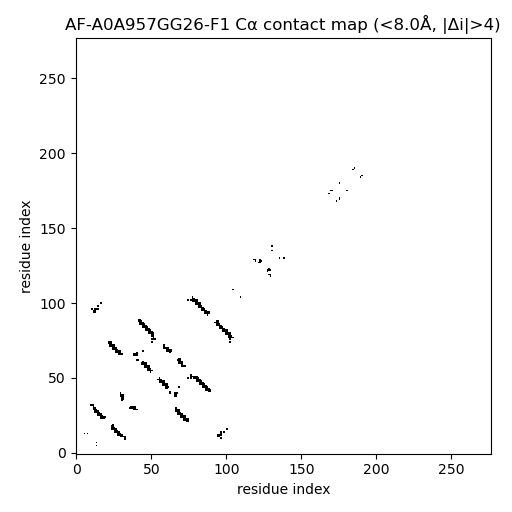185 ? 49.876 8.032 -33.711 1.00 77.25 185 LEU A CA 1
ATOM 1397 C C . LEU A 1 185 ? 50.493 7.197 -34.842 1.00 77.25 185 LEU A C 1
ATOM 1399 O O . LEU A 1 185 ? 49.776 6.442 -35.492 1.00 77.25 185 LEU A O 1
ATOM 1403 N N . GLU A 1 186 ? 51.811 7.238 -35.029 1.00 76.94 186 GLU A N 1
ATOM 1404 C CA . GLU A 1 186 ? 52.520 6.381 -35.987 1.00 76.94 186 GLU A CA 1
ATOM 1405 C C . GLU A 1 186 ? 52.377 4.891 -35.657 1.00 76.94 186 GLU A C 1
ATOM 1407 O O . GLU A 1 186 ? 52.242 4.073 -36.560 1.00 76.94 186 GLU A O 1
ATOM 1412 N N . TRP A 1 187 ? 52.341 4.497 -34.385 1.00 77.06 187 TRP A N 1
ATOM 1413 C CA . TRP A 1 187 ? 52.149 3.096 -34.002 1.00 77.06 187 TRP A CA 1
ATOM 1414 C C . TRP A 1 187 ? 50.696 2.615 -34.176 1.00 77.06 187 TRP A C 1
ATOM 1416 O O . TRP A 1 187 ? 50.467 1.508 -34.673 1.00 77.06 187 TRP A O 1
ATOM 1426 N N . VAL A 1 188 ? 49.708 3.441 -33.806 1.00 77.94 188 VAL A N 1
ATOM 1427 C CA . VAL A 1 188 ? 48.274 3.122 -33.941 1.00 77.94 188 VAL A CA 1
ATOM 1428 C C . VAL A 1 188 ? 47.838 3.144 -35.409 1.00 77.94 188 VAL A C 1
ATOM 1430 O O . VAL A 1 188 ? 47.201 2.199 -35.873 1.00 77.94 188 VAL A O 1
ATOM 1433 N N . PHE A 1 189 ? 48.208 4.184 -36.161 1.00 70.06 189 PHE A N 1
ATOM 1434 C CA . PHE A 1 189 ? 47.808 4.366 -37.561 1.00 70.06 189 PHE A CA 1
ATOM 1435 C C . PHE A 1 189 ? 48.799 3.749 -38.563 1.00 70.06 189 PHE A C 1
ATOM 1437 O O . PHE A 1 189 ? 48.398 3.339 -39.652 1.00 70.06 189 PHE A O 1
ATOM 1444 N N . GLY A 1 190 ? 50.075 3.578 -38.209 1.00 62.72 190 GLY A N 1
ATOM 1445 C CA . GLY A 1 190 ? 51.068 2.912 -39.064 1.00 62.72 190 GLY A CA 1
ATOM 1446 C C . GLY A 1 190 ? 50.869 1.400 -39.172 1.00 62.72 190 GLY A C 1
ATOM 1447 O O . GLY A 1 190 ? 51.222 0.816 -40.194 1.00 62.72 190 GLY A O 1
ATOM 1448 N N . ARG A 1 191 ? 50.197 0.759 -38.203 1.00 58.09 191 ARG A N 1
ATOM 1449 C CA . ARG A 1 191 ? 49.714 -0.629 -38.356 1.00 58.09 191 ARG A CA 1
ATOM 1450 C C . ARG A 1 191 ? 48.614 -0.777 -39.404 1.00 58.09 191 ARG A C 1
ATOM 1452 O O . ARG A 1 191 ? 48.468 -1.855 -39.969 1.00 58.09 191 ARG A O 1
ATOM 1459 N N . VAL A 1 192 ? 47.853 0.285 -39.661 1.00 55.53 192 VAL A N 1
ATOM 1460 C CA . VAL A 1 192 ? 46.818 0.306 -40.704 1.00 55.53 192 VAL A CA 1
ATOM 1461 C C . VAL A 1 192 ? 47.440 0.585 -42.080 1.00 55.53 192 VAL A C 1
ATOM 1463 O O . VAL A 1 192 ? 46.955 0.065 -43.079 1.00 55.53 192 VAL A O 1
ATOM 1466 N N . SER A 1 193 ? 48.560 1.316 -42.129 1.00 56.12 193 SER A N 1
ATOM 1467 C CA . SER A 1 193 ? 49.256 1.697 -43.371 1.00 56.12 193 SER A CA 1
ATOM 1468 C C . SER A 1 193 ? 50.344 0.703 -43.837 1.00 56.12 193 SER A C 1
ATOM 1470 O O . SER A 1 193 ? 50.681 0.650 -45.015 1.00 56.12 193 SER A O 1
ATOM 1472 N N . GLN A 1 194 ? 50.853 -0.188 -42.976 1.00 53.19 194 GLN A N 1
ATOM 1473 C CA . GLN A 1 194 ? 51.854 -1.203 -43.370 1.00 53.19 194 GLN A CA 1
ATOM 1474 C C . GLN A 1 194 ? 51.303 -2.413 -44.151 1.00 53.19 194 GLN A C 1
ATOM 1476 O O . GLN A 1 194 ? 51.975 -3.439 -44.263 1.00 53.19 194 GLN A O 1
ATOM 1481 N N . ARG A 1 195 ? 50.101 -2.322 -44.733 1.00 49.34 195 ARG A N 1
ATOM 1482 C CA . ARG A 1 195 ? 49.579 -3.373 -45.623 1.00 49.34 195 ARG A CA 1
ATOM 1483 C C . ARG A 1 195 ? 49.801 -3.098 -47.112 1.00 49.34 195 ARG A C 1
ATOM 1485 O O . ARG A 1 195 ? 49.322 -3.873 -47.932 1.00 49.34 195 ARG A O 1
ATOM 1492 N N . GLU A 1 196 ? 50.552 -2.054 -47.465 1.00 52.59 196 GLU A N 1
ATOM 1493 C CA . GLU A 1 196 ? 50.621 -1.579 -48.850 1.00 52.59 196 GLU A CA 1
ATOM 1494 C C . GLU A 1 196 ? 52.042 -1.239 -49.337 1.00 52.59 196 GLU A C 1
ATOM 1496 O O . GLU A 1 196 ? 52.262 -0.197 -49.935 1.00 52.59 196 GLU A O 1
ATOM 1501 N N . THR A 1 197 ? 53.040 -2.107 -49.123 1.00 51.75 197 THR A N 1
ATOM 1502 C CA . THR A 1 197 ? 54.341 -1.975 -49.833 1.00 51.75 197 THR A CA 1
ATOM 1503 C C . THR A 1 197 ? 54.998 -3.288 -50.270 1.00 51.75 197 THR A C 1
ATOM 1505 O O . THR A 1 197 ? 56.171 -3.297 -50.636 1.00 51.75 197 THR A O 1
ATOM 1508 N N . VAL A 1 198 ? 54.259 -4.400 -50.356 1.00 55.16 198 VAL A N 1
ATOM 1509 C CA . VAL A 1 198 ? 54.766 -5.611 -51.026 1.00 55.16 198 VAL A CA 1
ATOM 1510 C C . VAL A 1 198 ? 53.742 -6.107 -52.051 1.00 55.16 198 VAL A C 1
ATOM 1512 O O . VAL A 1 198 ? 52.660 -6.548 -51.685 1.00 55.16 198 VAL A O 1
ATOM 1515 N N . ALA A 1 199 ? 54.146 -6.050 -53.328 1.00 54.31 199 ALA A N 1
ATOM 1516 C CA . ALA A 1 199 ? 53.506 -6.565 -54.551 1.00 54.31 199 ALA A CA 1
ATOM 1517 C C . ALA A 1 199 ? 52.591 -5.618 -55.366 1.00 54.31 199 ALA A C 1
ATOM 1519 O O . ALA A 1 199 ? 51.368 -5.654 -55.240 1.00 54.31 199 ALA A O 1
ATOM 1520 N N . GLN A 1 200 ? 53.187 -4.909 -56.345 1.00 52.00 200 GLN A N 1
ATOM 1521 C CA . GLN A 1 200 ? 52.764 -4.982 -57.764 1.00 52.00 200 GLN A CA 1
ATOM 1522 C C . GLN A 1 200 ? 53.706 -4.229 -58.741 1.00 52.00 200 GLN A C 1
ATOM 1524 O O . GLN A 1 200 ? 53.467 -3.070 -59.063 1.00 52.00 200 GLN A O 1
ATOM 1529 N N . PRO A 1 201 ? 54.716 -4.904 -59.325 1.00 52.94 201 PRO A N 1
ATOM 1530 C CA . PRO A 1 201 ? 55.347 -4.465 -60.577 1.00 52.94 201 PRO A CA 1
ATOM 1531 C C . PRO A 1 201 ? 54.643 -4.996 -61.850 1.00 52.94 201 PRO A C 1
ATOM 1533 O O . PRO A 1 201 ? 55.041 -4.654 -62.957 1.00 52.94 201 PRO A O 1
ATOM 1536 N N . ALA A 1 202 ? 53.592 -5.823 -61.737 1.00 59.28 202 ALA A N 1
ATOM 1537 C CA . ALA A 1 202 ? 52.990 -6.505 -62.895 1.00 59.28 202 ALA A CA 1
ATOM 1538 C C . ALA A 1 202 ? 51.858 -5.726 -63.604 1.00 59.28 202 ALA A C 1
ATOM 1540 O O . ALA A 1 202 ? 51.715 -5.836 -64.821 1.00 59.28 202 ALA A O 1
ATOM 1541 N N . ARG A 1 203 ? 51.061 -4.913 -62.888 1.00 57.56 203 ARG A N 1
ATOM 1542 C CA . ARG A 1 203 ? 49.933 -4.174 -63.498 1.00 57.56 203 ARG A CA 1
ATOM 1543 C C . ARG A 1 203 ? 50.373 -2.972 -64.334 1.00 57.56 203 ARG A C 1
ATOM 1545 O O . ARG A 1 203 ? 49.776 -2.715 -65.374 1.00 57.56 203 ARG A O 1
ATOM 1552 N N . SER A 1 204 ? 51.427 -2.265 -63.927 1.00 64.62 204 SER A N 1
ATOM 1553 C CA . SER A 1 204 ? 51.968 -1.129 -64.690 1.00 64.62 204 SER A CA 1
ATOM 1554 C C . SER A 1 204 ? 52.605 -1.571 -66.013 1.00 64.62 204 SER A C 1
ATOM 1556 O O . SER A 1 204 ? 52.471 -0.871 -67.015 1.00 64.62 204 SER A O 1
ATOM 1558 N N . ALA A 1 205 ? 53.214 -2.761 -66.048 1.00 70.75 205 ALA A N 1
ATOM 1559 C CA . ALA A 1 205 ? 53.798 -3.346 -67.255 1.00 70.75 205 ALA A CA 1
ATOM 1560 C C . ALA A 1 205 ? 52.745 -3.777 -68.294 1.00 70.75 205 ALA A C 1
ATOM 1562 O O . ALA A 1 205 ? 52.947 -3.614 -69.493 1.00 70.75 205 ALA A O 1
ATOM 1563 N N . GLN A 1 206 ? 51.596 -4.298 -67.857 1.00 70.88 206 GLN A N 1
ATOM 1564 C CA . GLN A 1 206 ? 50.515 -4.697 -68.769 1.00 70.88 206 GLN A CA 1
ATOM 1565 C C . GLN A 1 206 ? 49.790 -3.482 -69.366 1.00 70.88 206 GLN A C 1
ATOM 1567 O O . GLN A 1 206 ? 49.421 -3.478 -70.540 1.00 70.88 206 GLN A O 1
ATOM 1572 N N . LEU A 1 207 ? 49.630 -2.416 -68.577 1.00 74.12 207 LEU A N 1
ATOM 1573 C CA . LEU A 1 207 ? 48.983 -1.180 -69.018 1.00 74.12 207 LEU A CA 1
ATOM 1574 C C . LEU A 1 207 ? 49.850 -0.418 -70.035 1.00 74.12 207 LEU A C 1
ATOM 1576 O O . LEU A 1 207 ? 49.329 0.092 -71.026 1.00 74.12 207 LEU A O 1
ATOM 1580 N N . SER A 1 208 ? 51.176 -0.411 -69.858 1.00 75.75 208 SER A N 1
ATOM 1581 C CA . SER A 1 208 ? 52.099 0.174 -70.840 1.00 75.75 208 SER A CA 1
ATOM 1582 C C . SER A 1 208 ? 52.162 -0.629 -72.145 1.00 75.75 208 SER A C 1
ATOM 1584 O O . SER A 1 208 ? 52.231 -0.033 -73.218 1.00 75.75 208 SER A O 1
ATOM 1586 N N . GLN A 1 209 ? 52.042 -1.961 -72.088 1.00 79.69 209 GLN A N 1
ATOM 1587 C CA . GLN A 1 209 ? 51.951 -2.812 -73.282 1.00 79.69 209 GLN A CA 1
ATOM 1588 C C . GLN A 1 209 ? 50.672 -2.559 -74.091 1.00 79.69 209 GLN A C 1
ATOM 1590 O O . GLN A 1 209 ? 50.730 -2.495 -75.319 1.00 79.69 209 GLN A O 1
ATOM 1595 N N . LEU A 1 210 ? 49.532 -2.348 -73.425 1.00 81.81 210 LEU A N 1
ATOM 1596 C CA . LEU A 1 210 ? 48.275 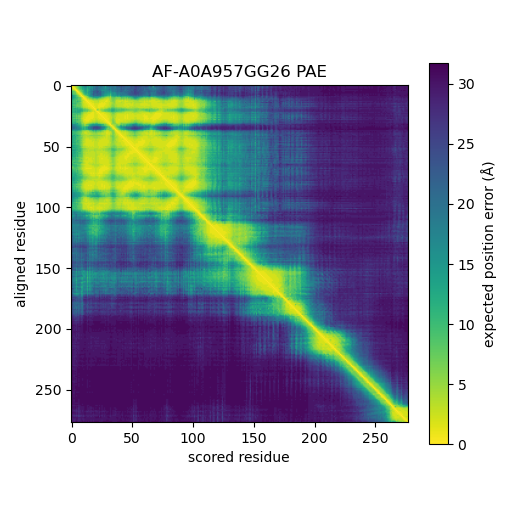-2.009 -74.101 1.00 81.81 210 LEU A CA 1
ATOM 1597 C C . LEU A 1 210 ? 48.312 -0.612 -74.736 1.00 81.81 210 LEU A C 1
ATOM 1599 O O . LEU A 1 210 ? 47.813 -0.429 -75.847 1.00 81.81 210 LEU A O 1
ATOM 1603 N N . LEU A 1 211 ? 48.942 0.368 -74.079 1.00 82.25 211 LEU A N 1
ATOM 1604 C CA . LEU A 1 211 ? 49.121 1.709 -74.647 1.00 82.25 211 LEU A CA 1
ATOM 1605 C C . LEU A 1 211 ? 50.088 1.708 -75.840 1.00 82.25 211 LEU A C 1
ATOM 1607 O O . LEU A 1 211 ? 49.811 2.363 -76.845 1.00 82.25 211 LEU A O 1
ATOM 1611 N N . ALA A 1 212 ? 51.162 0.917 -75.776 1.00 80.25 212 ALA A N 1
ATOM 1612 C CA . ALA A 1 212 ? 52.086 0.735 -76.893 1.00 80.25 212 ALA A CA 1
ATOM 1613 C C . ALA A 1 212 ? 51.420 0.029 -78.088 1.00 80.25 212 ALA A C 1
ATOM 1615 O O . ALA A 1 212 ? 51.633 0.420 -79.235 1.00 80.25 212 ALA A O 1
ATOM 1616 N N . ALA A 1 213 ? 50.568 -0.972 -77.837 1.00 75.12 213 ALA A N 1
ATOM 1617 C CA . ALA A 1 213 ? 49.791 -1.634 -78.885 1.00 75.12 213 ALA A CA 1
ATOM 1618 C C . ALA A 1 213 ? 48.781 -0.676 -79.542 1.00 75.12 213 ALA A C 1
ATOM 1620 O O . ALA A 1 213 ? 48.639 -0.668 -80.764 1.00 75.12 213 ALA A O 1
ATOM 1621 N N . LYS A 1 214 ? 48.138 0.195 -78.751 1.00 78.56 214 LYS A N 1
ATOM 1622 C CA . LYS A 1 214 ? 47.213 1.213 -79.267 1.00 78.56 214 LYS A CA 1
ATOM 1623 C C . LYS A 1 214 ? 47.921 2.264 -80.127 1.00 78.56 214 LYS A C 1
ATOM 1625 O O . LYS A 1 214 ? 47.380 2.654 -81.153 1.00 78.56 214 LYS A O 1
ATOM 1630 N N . GLN A 1 215 ? 49.119 2.705 -79.745 1.00 76.38 215 GLN A N 1
ATOM 1631 C CA . GLN A 1 215 ? 49.881 3.683 -80.533 1.00 76.38 215 GLN A CA 1
ATOM 1632 C C . GLN A 1 215 ? 50.361 3.118 -81.877 1.00 76.38 215 GLN A C 1
ATOM 1634 O O . GLN A 1 215 ? 50.336 3.840 -82.869 1.00 76.38 215 GLN A O 1
ATOM 1639 N N . ARG A 1 216 ? 50.709 1.825 -81.952 1.00 70.38 216 ARG A N 1
ATOM 1640 C CA . ARG A 1 216 ? 51.077 1.179 -83.228 1.00 70.38 216 ARG A CA 1
ATOM 1641 C C . ARG A 1 216 ? 49.902 1.076 -84.202 1.00 70.38 216 ARG A C 1
ATOM 1643 O O . ARG A 1 216 ? 50.066 1.396 -85.370 1.00 70.38 216 ARG A O 1
ATOM 1650 N N . ALA A 1 217 ? 48.712 0.732 -83.709 1.00 68.12 217 ALA A N 1
ATOM 1651 C CA . ALA A 1 217 ? 47.508 0.664 -84.543 1.00 68.12 217 ALA A CA 1
ATOM 1652 C C . ALA A 1 217 ? 47.052 2.043 -85.065 1.00 68.12 217 ALA A C 1
ATOM 1654 O O . ALA A 1 217 ? 46.366 2.131 -86.078 1.00 68.12 217 ALA A O 1
ATOM 1655 N N . VAL A 1 218 ? 47.420 3.129 -84.375 1.00 68.12 218 VAL A N 1
ATOM 1656 C CA . VAL A 1 218 ? 47.146 4.502 -84.828 1.00 68.12 218 VAL A CA 1
ATOM 1657 C C . VAL A 1 218 ? 48.162 4.959 -85.881 1.00 68.12 218 VAL A C 1
ATOM 1659 O O . VAL A 1 218 ? 47.784 5.711 -86.772 1.00 68.12 218 VAL A O 1
ATOM 1662 N N . ALA A 1 219 ? 49.408 4.474 -85.829 1.00 63.09 219 ALA A N 1
ATOM 1663 C CA . ALA A 1 219 ? 50.424 4.771 -86.840 1.00 63.09 219 ALA A CA 1
ATOM 1664 C C . ALA A 1 219 ? 50.108 4.108 -88.195 1.00 63.09 219 ALA A C 1
ATOM 1666 O O . ALA A 1 219 ? 50.116 4.800 -89.207 1.00 63.09 219 ALA A O 1
ATOM 1667 N N . GLU A 1 220 ? 49.709 2.828 -88.215 1.00 57.97 220 GLU A N 1
ATOM 1668 C CA . GLU A 1 220 ? 49.285 2.146 -89.458 1.00 57.97 220 GLU A CA 1
ATOM 1669 C C . GLU A 1 220 ? 48.034 2.785 -90.080 1.00 57.97 220 GLU A C 1
ATOM 1671 O O . GLU A 1 220 ? 47.921 2.895 -91.297 1.00 57.97 220 GLU A O 1
ATOM 1676 N N . LYS A 1 221 ? 47.106 3.277 -89.250 1.00 54.53 221 LYS A N 1
ATOM 1677 C CA . LYS A 1 221 ? 45.885 3.940 -89.730 1.00 54.53 221 LYS A CA 1
ATOM 1678 C C . LYS A 1 221 ? 46.112 5.390 -90.182 1.00 54.53 221 LYS A C 1
ATOM 1680 O O . LYS A 1 221 ? 45.250 5.956 -90.846 1.00 54.53 221 LYS A O 1
ATOM 1685 N N . GLY A 1 222 ? 47.246 5.991 -89.816 1.00 49.03 222 GLY A N 1
ATOM 1686 C CA . GLY A 1 222 ? 47.670 7.312 -90.287 1.00 49.03 222 GLY A CA 1
ATOM 1687 C C . GLY A 1 222 ? 48.315 7.281 -91.675 1.00 49.03 222 GLY A C 1
ATOM 1688 O O . GLY A 1 222 ? 48.249 8.275 -92.392 1.00 49.03 222 GLY A O 1
ATOM 1689 N N . GLU A 1 223 ? 48.873 6.138 -92.081 1.00 47.81 223 GLU A N 1
ATOM 1690 C CA . GLU A 1 223 ? 49.554 5.968 -93.373 1.00 47.81 223 GLU A CA 1
ATOM 1691 C C . GLU A 1 223 ? 48.562 5.717 -94.529 1.00 47.81 223 GLU A C 1
ATOM 1693 O O . GLU A 1 223 ? 48.787 6.164 -95.650 1.00 47.81 223 GLU A O 1
ATOM 1698 N N . GLU A 1 224 ? 47.391 5.130 -94.248 1.00 46.81 224 GLU A N 1
ATOM 1699 C CA . GLU A 1 224 ? 46.311 4.927 -95.235 1.00 46.81 224 GLU A CA 1
ATOM 1700 C C . GLU A 1 224 ? 45.478 6.194 -95.529 1.00 46.81 224 GLU A C 1
ATOM 1702 O O . GLU A 1 224 ? 44.815 6.276 -96.562 1.00 46.81 224 GLU A O 1
ATOM 1707 N N . VAL A 1 225 ? 45.519 7.210 -94.657 1.00 49.81 225 VAL A N 1
ATOM 1708 C CA . VAL A 1 225 ? 44.786 8.482 -94.851 1.00 49.81 225 VAL A CA 1
ATOM 1709 C C . VAL A 1 225 ? 45.654 9.541 -95.552 1.00 49.81 225 VAL A C 1
ATOM 1711 O O . VAL A 1 225 ? 45.125 10.487 -96.134 1.00 49.81 225 VAL A O 1
ATOM 1714 N N . ALA A 1 226 ? 46.978 9.352 -95.592 1.00 42.53 226 ALA A N 1
ATOM 1715 C CA . ALA A 1 226 ? 47.918 10.273 -96.234 1.00 42.53 226 ALA A CA 1
ATOM 1716 C C . ALA A 1 226 ? 47.914 10.221 -97.779 1.00 42.53 226 ALA A C 1
ATOM 1718 O O . ALA A 1 226 ? 48.470 11.115 -98.405 1.00 42.53 226 ALA A O 1
ATOM 1719 N N . VAL A 1 227 ? 47.258 9.236 -98.412 1.00 42.75 227 VAL A N 1
ATOM 1720 C CA . VAL A 1 227 ? 47.197 9.114 -99.889 1.00 42.75 227 VAL A CA 1
ATOM 1721 C C . VAL A 1 227 ? 45.961 9.806 -100.502 1.00 42.75 227 VAL A C 1
ATOM 1723 O O . VAL A 1 227 ? 45.857 9.912 -101.719 1.00 42.75 227 VAL A O 1
ATOM 1726 N N . VAL A 1 228 ? 45.016 10.319 -99.699 1.00 48.66 228 VAL A N 1
ATOM 1727 C CA . VAL A 1 228 ? 43.740 10.882 -100.215 1.00 48.66 228 VAL A CA 1
ATOM 1728 C C . VAL A 1 228 ? 43.551 12.379 -99.914 1.00 48.66 228 VAL A C 1
ATOM 1730 O O . VAL A 1 228 ? 42.578 12.976 -100.361 1.00 48.66 228 VAL A O 1
ATOM 1733 N N . ALA A 1 229 ? 44.476 13.031 -99.208 1.00 38.91 229 ALA A N 1
ATOM 1734 C CA . ALA A 1 229 ? 44.292 14.409 -98.736 1.00 38.91 229 ALA A CA 1
ATOM 1735 C C . ALA A 1 229 ? 45.320 15.414 -99.288 1.00 38.91 229 ALA A C 1
ATOM 1737 O O . ALA A 1 229 ? 45.643 16.391 -98.620 1.00 38.91 229 ALA A O 1
ATOM 1738 N N . GLU A 1 230 ? 45.816 15.197 -100.507 1.00 38.25 230 GLU A N 1
ATOM 1739 C CA . GLU A 1 230 ? 46.601 16.185 -101.260 1.00 38.25 230 GLU A CA 1
ATOM 1740 C C . GLU A 1 230 ? 45.708 16.882 -102.298 1.00 38.25 230 GLU A C 1
ATOM 1742 O O . GLU A 1 230 ? 45.926 16.803 -103.498 1.00 38.25 230 GLU A O 1
ATOM 1747 N N . GLU A 1 231 ? 44.646 17.546 -101.844 1.00 37.78 231 GLU A N 1
ATOM 1748 C CA . GLU A 1 231 ? 44.094 18.678 -102.584 1.00 37.78 231 GLU A CA 1
ATOM 1749 C C . GLU A 1 231 ? 43.398 19.616 -101.594 1.00 37.78 231 GLU A C 1
ATOM 1751 O O . GLU A 1 231 ? 42.399 19.250 -100.969 1.00 37.78 231 GLU A O 1
ATOM 1756 N N . LYS A 1 232 ? 43.934 20.844 -101.519 1.00 33.62 232 LYS A N 1
ATOM 1757 C CA . LYS A 1 232 ? 43.374 22.063 -100.906 1.00 33.62 232 LYS A CA 1
ATOM 1758 C C . LYS A 1 232 ? 43.899 22.486 -99.517 1.00 33.62 232 LYS A C 1
ATOM 1760 O O . LYS A 1 232 ? 43.187 22.473 -98.516 1.00 33.62 232 LYS A O 1
ATOM 1765 N N . GLU A 1 233 ? 45.142 22.983 -99.527 1.00 38.97 233 GLU A N 1
ATOM 1766 C CA . GLU A 1 233 ? 45.542 24.304 -98.972 1.00 38.97 233 GLU A CA 1
ATOM 1767 C C . GLU A 1 233 ? 44.465 25.380 -99.264 1.00 38.97 233 GLU A C 1
ATOM 1769 O O . GLU A 1 233 ? 43.748 25.277 -100.257 1.00 38.97 233 GLU A O 1
ATOM 1774 N N . GLU A 1 234 ? 44.228 26.466 -98.530 1.00 37.31 234 GLU A N 1
ATOM 1775 C CA . GLU A 1 234 ? 44.925 27.288 -97.526 1.00 37.31 234 GLU A CA 1
ATOM 1776 C C . GLU A 1 234 ? 43.811 28.260 -97.018 1.00 37.31 234 GLU A C 1
ATOM 1778 O O . GLU A 1 234 ? 42.822 28.471 -97.724 1.00 37.31 234 GLU A O 1
ATOM 1783 N N . VAL A 1 235 ? 43.780 28.825 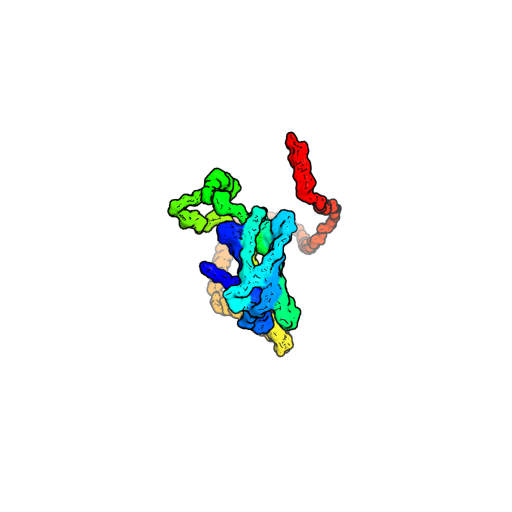-95.806 1.00 37.41 235 VAL A N 1
ATOM 1784 C CA . VAL A 1 235 ? 44.481 30.054 -95.386 1.00 37.41 235 VAL A CA 1
ATOM 1785 C C . VAL A 1 235 ? 44.166 30.284 -93.887 1.00 37.41 235 VAL A C 1
ATOM 1787 O O . VAL A 1 235 ? 42.997 30.326 -93.510 1.00 37.41 235 VAL A O 1
ATOM 1790 N N . VAL A 1 236 ? 45.229 30.379 -93.069 1.00 37.16 236 VAL A N 1
ATOM 1791 C CA . VAL A 1 236 ? 45.565 31.376 -92.009 1.00 37.16 236 VAL A CA 1
ATOM 1792 C C . VAL A 1 236 ? 44.392 32.114 -91.322 1.00 37.16 236 VAL A C 1
ATOM 1794 O O . VAL A 1 236 ? 43.533 32.665 -91.992 1.00 37.16 236 VAL A O 1
ATOM 1797 N N . GLY A 1 237 ? 44.299 32.293 -90.000 1.00 31.66 237 GLY A N 1
ATOM 1798 C CA . GLY A 1 237 ? 45.246 32.195 -88.886 1.00 31.66 237 GLY A CA 1
ATOM 1799 C C . GLY A 1 237 ? 44.876 33.262 -87.830 1.00 31.66 237 GLY A C 1
ATOM 1800 O O . GLY A 1 237 ? 44.240 34.254 -88.179 1.00 31.66 237 GLY A O 1
ATOM 1801 N N . GLU A 1 238 ? 45.306 33.036 -86.579 1.00 37.53 238 GLU A N 1
ATOM 1802 C CA . GLU A 1 238 ? 45.341 33.977 -85.430 1.00 37.53 238 GLU A CA 1
ATOM 1803 C C . GLU A 1 238 ? 43.995 34.332 -84.742 1.00 37.53 238 GLU A C 1
ATOM 1805 O O . GLU A 1 238 ? 42.978 34.533 -85.386 1.00 37.53 238 GLU A O 1
ATOM 1810 N N . GLU A 1 239 ? 43.858 34.409 -83.410 1.00 35.53 239 GLU A N 1
ATOM 1811 C CA . GLU A 1 239 ? 44.828 34.501 -82.311 1.00 35.53 239 GLU A CA 1
ATOM 1812 C C . GLU A 1 239 ? 44.131 34.217 -80.948 1.00 35.53 239 GLU A C 1
ATOM 1814 O O . GLU A 1 239 ? 42.946 34.493 -80.776 1.00 35.53 239 GLU A O 1
ATOM 1819 N N . THR A 1 240 ? 44.897 33.616 -80.026 1.00 31.56 240 THR A N 1
ATOM 1820 C CA . THR A 1 240 ? 45.001 33.698 -78.539 1.00 31.56 240 THR A CA 1
ATOM 1821 C C . THR A 1 240 ? 44.010 34.612 -77.755 1.00 31.56 240 THR A C 1
ATOM 1823 O O . THR A 1 240 ? 43.543 35.613 -78.262 1.00 31.56 240 THR A O 1
ATOM 1826 N N . ALA A 1 241 ? 43.654 34.458 -76.469 1.00 36.56 241 ALA A N 1
ATOM 1827 C CA . ALA A 1 241 ? 44.259 33.817 -75.303 1.00 36.56 241 ALA A CA 1
ATOM 1828 C C . ALA A 1 241 ? 43.272 33.815 -74.101 1.00 36.56 241 ALA A C 1
ATOM 1830 O O . ALA A 1 241 ? 42.515 34.759 -73.913 1.00 36.56 241 ALA A O 1
ATOM 1831 N N . VAL A 1 242 ? 43.365 32.772 -73.267 1.00 34.19 242 VAL A N 1
ATOM 1832 C CA . VAL A 1 242 ? 43.506 32.772 -71.787 1.00 34.19 242 VAL A CA 1
ATOM 1833 C C . VAL A 1 242 ? 42.749 33.816 -70.935 1.00 34.19 242 VAL A C 1
ATOM 1835 O O . VAL A 1 242 ? 43.052 35.001 -70.992 1.00 34.19 242 VAL A O 1
ATOM 1838 N N . SER A 1 243 ? 41.938 33.348 -69.968 1.00 33.69 243 SER A N 1
ATOM 1839 C CA . SER A 1 243 ? 42.148 33.572 -68.510 1.00 33.69 243 SER A CA 1
ATOM 1840 C C . SER A 1 243 ? 40.996 33.028 -67.646 1.00 33.69 243 SER A C 1
ATOM 1842 O O . SER A 1 243 ? 39.830 33.346 -67.850 1.00 33.69 243 SER A O 1
ATOM 1844 N N . GLN A 1 244 ? 41.351 32.212 -66.651 1.00 38.91 244 GLN A N 1
ATOM 1845 C CA . GLN A 1 244 ? 40.560 31.901 -65.446 1.00 38.91 244 GLN A CA 1
ATOM 1846 C C . GLN A 1 244 ? 40.887 32.955 -64.344 1.00 38.91 244 GLN A C 1
ATOM 1848 O O . GLN A 1 244 ? 41.738 33.804 -64.611 1.00 38.91 244 GLN A O 1
ATOM 1853 N N . PRO A 1 245 ? 40.478 32.838 -63.055 1.00 56.03 245 PRO A N 1
ATOM 1854 C CA . PRO A 1 245 ? 39.264 32.304 -62.404 1.00 56.03 245 PRO A CA 1
ATOM 1855 C C . PRO A 1 245 ? 38.687 33.286 -61.327 1.00 56.03 245 PRO A C 1
ATOM 1857 O O . PRO A 1 245 ? 39.181 34.390 -61.139 1.00 56.03 245 PRO A O 1
ATOM 1860 N N . VAL A 1 246 ? 37.737 32.778 -60.520 1.00 33.69 246 VAL A N 1
ATOM 1861 C CA . VAL A 1 246 ? 37.370 33.178 -59.134 1.00 33.69 246 VAL A CA 1
ATOM 1862 C C . VAL A 1 246 ? 36.275 34.243 -58.973 1.00 33.69 246 VAL A C 1
ATOM 1864 O O . VAL A 1 246 ? 36.474 35.409 -59.282 1.00 33.69 246 VAL A O 1
ATOM 1867 N N . SER A 1 247 ? 35.161 33.862 -58.330 1.00 34.47 247 SER A N 1
ATOM 1868 C CA . SER A 1 247 ? 34.580 34.649 -57.229 1.00 34.47 247 SER A CA 1
ATOM 1869 C C . SER A 1 247 ? 33.583 33.827 -56.407 1.00 34.47 247 SER A C 1
ATOM 1871 O O . SER A 1 247 ? 32.837 32.998 -56.924 1.00 34.47 247 SER A O 1
ATOM 1873 N N . VAL A 1 248 ? 33.642 34.067 -55.103 1.00 37.00 248 VAL A N 1
ATOM 1874 C CA . VAL A 1 248 ? 32.953 33.421 -53.990 1.00 37.00 248 VAL A CA 1
ATOM 1875 C C . VAL A 1 248 ? 31.670 34.190 -53.652 1.00 37.00 248 VAL A C 1
ATOM 1877 O O . VAL A 1 248 ? 31.578 35.389 -53.884 1.00 37.00 248 VAL A O 1
ATOM 1880 N N . ALA A 1 249 ? 30.711 33.439 -53.105 1.00 35.50 249 ALA A N 1
ATOM 1881 C CA . ALA A 1 249 ? 29.528 33.799 -52.320 1.00 35.50 249 ALA A CA 1
ATOM 1882 C C . ALA A 1 249 ? 29.253 35.277 -51.992 1.00 35.50 249 ALA A C 1
ATOM 1884 O O . ALA A 1 249 ? 30.127 35.979 -51.498 1.00 35.50 249 ALA A O 1
ATOM 1885 N N . THR A 1 250 ? 27.972 35.661 -52.059 1.00 31.28 250 THR A N 1
ATOM 1886 C CA . THR A 1 250 ? 27.237 36.367 -50.985 1.00 31.28 250 THR A CA 1
ATOM 1887 C C . THR A 1 250 ? 25.740 36.327 -51.311 1.00 31.28 250 THR A C 1
ATOM 1889 O O . THR A 1 250 ? 25.337 36.717 -52.403 1.00 31.28 250 THR A O 1
ATOM 1892 N N . ALA A 1 251 ? 24.917 35.879 -50.363 1.00 34.00 251 ALA A N 1
ATOM 1893 C CA . ALA A 1 251 ? 23.511 36.259 -50.272 1.00 34.00 251 ALA A CA 1
ATOM 1894 C C . ALA A 1 251 ? 23.120 36.247 -48.787 1.00 34.00 251 ALA A C 1
ATOM 1896 O O . ALA A 1 251 ? 23.007 35.181 -48.187 1.00 34.00 251 ALA A O 1
ATOM 1897 N N . ASP A 1 252 ? 22.971 37.447 -48.230 1.00 32.81 252 ASP A N 1
ATOM 1898 C CA . ASP A 1 252 ? 22.417 37.765 -46.909 1.00 32.81 252 ASP A CA 1
ATOM 1899 C C . ASP A 1 252 ? 21.260 38.751 -47.182 1.00 32.81 252 ASP A C 1
ATOM 1901 O O . ASP A 1 252 ? 21.442 39.689 -47.962 1.00 32.81 252 ASP A O 1
ATOM 1905 N N . GLU A 1 253 ? 20.009 38.430 -46.818 1.00 33.06 253 GLU A N 1
ATOM 1906 C CA . GLU A 1 253 ? 19.226 39.022 -45.696 1.00 33.06 253 GLU A CA 1
ATOM 1907 C C . GLU A 1 253 ? 17.950 39.732 -46.292 1.00 33.06 253 GLU A C 1
ATOM 1909 O O . GLU A 1 253 ? 17.983 39.952 -47.509 1.00 33.06 253 GLU A O 1
ATOM 1914 N N . PRO A 1 254 ? 16.812 40.118 -45.616 1.00 46.81 254 PRO A N 1
ATOM 1915 C CA . PRO A 1 254 ? 16.311 39.975 -44.218 1.00 46.81 254 PRO A CA 1
ATOM 1916 C C . PRO A 1 254 ? 14.859 39.443 -43.980 1.00 46.81 254 PRO A C 1
ATOM 1918 O O . PRO A 1 254 ? 13.961 39.550 -44.809 1.00 46.81 254 PRO A O 1
ATOM 1921 N N . ALA A 1 255 ? 14.652 38.995 -42.728 1.00 31.89 255 ALA A N 1
ATOM 1922 C CA . ALA A 1 255 ? 13.581 39.241 -41.726 1.00 31.89 255 ALA A CA 1
ATOM 1923 C C . ALA A 1 255 ? 12.070 39.433 -42.062 1.00 31.89 255 ALA A C 1
ATOM 1925 O O . ALA A 1 255 ? 11.679 40.413 -42.693 1.00 31.89 255 ALA A O 1
ATOM 1926 N N . LYS A 1 256 ? 11.197 38.667 -41.361 1.00 38.50 256 LYS A N 1
ATOM 1927 C CA . LYS A 1 256 ? 10.228 39.165 -40.332 1.00 38.50 256 LYS A CA 1
ATOM 1928 C C . LYS A 1 256 ? 9.485 38.030 -39.560 1.00 38.50 256 LYS A C 1
ATOM 1930 O O . LYS A 1 256 ? 9.482 36.897 -40.032 1.00 38.50 256 LYS A O 1
ATOM 1935 N N . PRO A 1 257 ? 8.889 38.316 -38.372 1.00 44.19 257 PRO A N 1
ATOM 1936 C CA . PRO A 1 257 ? 8.641 37.357 -37.284 1.00 44.19 257 PRO A CA 1
ATOM 1937 C C . PRO A 1 257 ? 7.182 36.891 -37.131 1.00 44.19 257 PRO A C 1
ATOM 1939 O O . PRO A 1 257 ? 6.255 37.634 -37.440 1.00 44.19 257 PRO A O 1
ATOM 1942 N N . VAL A 1 258 ? 6.993 35.699 -36.554 1.00 38.19 258 VAL A N 1
ATOM 1943 C CA . VAL A 1 258 ? 5.724 35.102 -36.071 1.00 38.19 258 VAL A CA 1
ATOM 1944 C C . VAL A 1 258 ? 6.121 33.987 -35.079 1.00 38.19 258 VAL A C 1
ATOM 1946 O O . VAL A 1 258 ? 7.085 33.288 -35.363 1.00 38.19 258 VAL A O 1
ATOM 1949 N N . ALA A 1 259 ? 5.493 33.651 -33.955 1.00 40.16 259 ALA A N 1
ATOM 1950 C CA . ALA A 1 259 ? 4.600 34.272 -32.980 1.00 40.16 259 ALA A CA 1
ATOM 1951 C C . ALA A 1 259 ? 4.660 33.356 -31.727 1.00 40.16 259 ALA A C 1
ATOM 1953 O O . ALA A 1 259 ? 4.922 32.157 -31.850 1.00 40.16 259 ALA A O 1
ATOM 1954 N N . GLU A 1 260 ? 4.449 33.908 -30.532 1.00 48.38 260 GLU A N 1
ATOM 1955 C CA . GLU A 1 260 ? 4.390 33.163 -29.261 1.00 48.38 260 GLU A CA 1
ATOM 1956 C C . GLU A 1 260 ? 3.209 32.164 -29.221 1.00 48.38 260 GLU A C 1
ATOM 1958 O O . GLU A 1 260 ? 2.165 32.416 -29.831 1.00 48.38 260 GLU A O 1
ATOM 1963 N N . PRO A 1 261 ? 3.316 31.035 -28.492 1.00 49.88 261 PRO A N 1
ATOM 1964 C CA . PRO A 1 261 ? 2.212 30.090 -28.348 1.00 49.88 261 PRO A CA 1
ATOM 1965 C C . PRO A 1 261 ? 1.157 30.602 -27.345 1.00 49.88 261 PRO A C 1
ATOM 1967 O O . PRO A 1 261 ? 1.519 31.071 -26.263 1.00 49.88 261 PRO A O 1
ATOM 1970 N N . PRO A 1 262 ? -0.156 30.467 -27.622 1.00 49.84 262 PRO A N 1
ATOM 1971 C CA . PRO A 1 262 ? -1.181 30.871 -26.672 1.00 49.84 262 PRO A CA 1
ATOM 1972 C C . PRO A 1 262 ? -1.296 29.861 -25.525 1.00 49.84 262 PRO A C 1
ATOM 1974 O O . PRO A 1 262 ? -1.564 28.671 -25.712 1.00 49.84 262 PRO A O 1
ATOM 1977 N N . VAL A 1 263 ? -1.138 30.378 -24.311 1.00 51.31 263 VAL A N 1
ATOM 1978 C CA . VAL A 1 263 ? -1.435 29.698 -23.052 1.00 51.31 263 VAL A CA 1
ATOM 1979 C C . VAL A 1 263 ? -2.957 29.577 -22.932 1.00 51.31 263 VAL A C 1
ATOM 1981 O O . VAL A 1 263 ? -3.657 30.560 -22.708 1.00 51.31 263 VAL A O 1
ATOM 1984 N N . GLY A 1 264 ? -3.487 28.369 -23.120 1.00 48.72 264 GLY A N 1
ATOM 1985 C CA . GLY A 1 264 ? -4.911 28.072 -22.970 1.00 48.72 264 GLY A CA 1
ATOM 1986 C C . GLY A 1 264 ? -5.106 26.724 -22.289 1.00 48.72 264 GLY A C 1
ATOM 1987 O O . GLY A 1 264 ? -4.772 25.681 -22.848 1.00 48.72 264 GLY A O 1
ATOM 1988 N N . THR A 1 265 ? -5.622 26.746 -21.063 1.00 63.22 265 THR A N 1
ATOM 1989 C CA . THR A 1 265 ? -5.911 25.567 -20.238 1.00 63.22 265 THR A CA 1
ATOM 1990 C C . THR A 1 265 ? -7.046 24.720 -20.827 1.00 63.22 265 THR A C 1
ATOM 1992 O O . THR A 1 265 ? -7.992 25.237 -21.410 1.00 63.22 265 THR A O 1
ATOM 1995 N N . LEU A 1 266 ? -6.980 23.396 -20.630 1.00 58.66 266 LEU A N 1
ATOM 1996 C CA . LEU A 1 266 ? -7.934 22.367 -21.104 1.00 58.66 266 LEU A CA 1
ATOM 1997 C C . LEU A 1 266 ? -9.425 22.708 -20.904 1.00 58.66 266 LEU A C 1
ATOM 1999 O O . LEU A 1 266 ? -10.273 22.262 -21.678 1.00 58.66 266 LEU A O 1
ATOM 2003 N N . ALA A 1 267 ? -9.735 23.518 -19.891 1.00 59.03 267 ALA A N 1
ATOM 2004 C CA . ALA A 1 267 ? -11.079 23.994 -19.594 1.00 59.03 267 ALA A CA 1
ATOM 2005 C C . ALA A 1 267 ? -11.684 24.850 -20.725 1.00 59.03 267 ALA A C 1
ATOM 2007 O O . ALA A 1 267 ? -12.878 24.726 -21.000 1.00 59.03 267 ALA A O 1
ATOM 2008 N N . SER A 1 268 ? -10.884 25.660 -21.432 1.00 59.41 268 SER A N 1
ATOM 2009 C CA . SER A 1 268 ? -11.392 26.504 -22.523 1.00 59.41 268 SER A CA 1
ATOM 2010 C C . SER A 1 268 ? -11.809 25.676 -23.743 1.00 59.41 268 SER A C 1
ATOM 2012 O O . SER A 1 268 ? -12.871 25.911 -24.318 1.00 59.41 268 SER A O 1
ATOM 2014 N N . ARG A 1 269 ? -11.057 24.614 -24.065 1.00 64.69 269 ARG A N 1
ATOM 2015 C CA . ARG A 1 269 ? -11.367 23.706 -25.187 1.00 64.69 269 ARG A CA 1
ATOM 2016 C C . ARG A 1 269 ? -12.626 22.861 -24.963 1.00 64.69 269 ARG A C 1
ATOM 2018 O O . ARG A 1 269 ? -13.292 22.482 -25.925 1.00 64.69 269 ARG A O 1
ATOM 2025 N N . LEU A 1 270 ? -12.979 22.569 -23.710 1.00 70.56 270 LEU A N 1
ATOM 2026 C CA . LEU A 1 270 ? -14.197 21.821 -23.375 1.00 70.56 270 LEU A CA 1
ATOM 2027 C C . LEU A 1 270 ? -15.463 22.686 -23.439 1.00 70.56 270 LEU A C 1
ATOM 2029 O O . LEU A 1 270 ? -16.519 22.191 -23.838 1.00 70.56 270 LEU A O 1
ATOM 2033 N N . ALA A 1 271 ? -15.362 23.975 -23.108 1.00 73.06 271 ALA A N 1
ATOM 2034 C CA . ALA A 1 271 ? -16.481 24.909 -23.220 1.00 73.06 271 ALA A CA 1
ATOM 2035 C C . ALA A 1 271 ? -16.862 25.181 -24.686 1.00 73.06 271 ALA A C 1
ATOM 2037 O O . ALA A 1 271 ? -18.044 25.265 -25.022 1.00 73.06 271 ALA A O 1
ATOM 2038 N N . GLU A 1 272 ? -15.869 25.250 -25.572 1.00 71.19 272 GLU A N 1
ATOM 2039 C CA . GLU A 1 272 ? -16.073 25.533 -26.994 1.00 71.19 272 GLU A CA 1
ATOM 2040 C C . GLU A 1 272 ? -16.719 24.351 -27.735 1.00 71.19 272 GLU A C 1
ATOM 2042 O O . GLU A 1 272 ? -17.665 24.530 -28.503 1.00 71.19 272 GLU A O 1
ATOM 2047 N N . LYS A 1 273 ? -16.329 23.113 -27.398 1.00 73.12 273 LYS A N 1
ATOM 2048 C CA . LYS A 1 273 ? -16.912 21.895 -27.990 1.00 73.12 273 LYS A CA 1
ATOM 2049 C C . LYS A 1 273 ? -18.356 21.625 -27.544 1.00 73.12 273 LYS A C 1
ATOM 2051 O O . LYS A 1 273 ? -19.079 20.893 -28.214 1.00 73.12 273 LYS A O 1
ATOM 2056 N N . ARG A 1 274 ? -18.799 22.229 -26.435 1.00 71.62 274 ARG A N 1
ATOM 2057 C CA . ARG A 1 274 ? -20.185 22.146 -25.948 1.00 71.62 274 ARG A CA 1
ATOM 2058 C C . ARG A 1 274 ? -21.117 23.166 -26.616 1.00 71.62 274 ARG A C 1
ATOM 2060 O O . ARG A 1 274 ? -22.322 22.967 -26.582 1.00 71.62 274 ARG A O 1
ATOM 2067 N N . ARG A 1 275 ? -20.584 24.225 -27.237 1.00 68.19 275 ARG A N 1
ATOM 2068 C CA . ARG A 1 275 ? -21.374 25.213 -27.999 1.00 68.19 275 ARG A CA 1
ATOM 2069 C C . ARG A 1 275 ? -21.677 24.795 -29.443 1.00 68.19 275 ARG A C 1
ATOM 2071 O O . ARG A 1 275 ? -22.463 25.466 -30.096 1.00 68.19 275 ARG A O 1
ATOM 2078 N N . GLN A 1 276 ? -21.061 23.721 -29.937 1.00 62.75 276 GLN A N 1
ATOM 2079 C CA . GLN A 1 276 ? -21.257 23.205 -31.302 1.00 62.75 276 GLN A CA 1
ATOM 2080 C C . GLN A 1 276 ? -22.166 21.959 -31.366 1.00 62.75 276 GLN A C 1
ATOM 2082 O O . GLN A 1 276 ? -22.131 21.214 -32.343 1.00 62.75 276 GLN A O 1
ATOM 2087 N N . ARG A 1 277 ? -22.974 21.721 -30.330 1.00 45.84 277 ARG A N 1
ATOM 2088 C CA . ARG A 1 277 ? -24.091 20.767 -30.318 1.00 45.84 277 ARG A CA 1
ATOM 2089 C C . ARG A 1 277 ? -25.359 21.505 -29.932 1.00 45.84 277 ARG A C 1
ATOM 2091 O O . ARG A 1 277 ? -26.413 21.114 -30.466 1.00 45.84 277 ARG A O 1
#

Secondary structure (DSSP, 8-state):
------S-TT-SEEEEEEEETTEEEEEEEEB-SSSTT-B--S-EEEEEEE-TTS-EEEEEPEEEETTEEEEEE---SSEEEEEEEEEE-TTS-EEEEEEEEEEPPPGGG---S--HHHHHHHHHHHT-----TT-GGGGG---S---------HHHHHHHHHHHHHHHHHHHHS---HHHHHHHHHHHHHHHHTTSSS--SHHHHHHHHHHHHHHHHHHHHHHTTTTS--S----------------------------PPP---HHHHHHHHHTT-

pLDDT: mean 73.54, std 19.74, range [31.28, 97.0]

Nearest PDB structures (foldseek):
  7o0b-assembly1_A  TM=7.422E-01  e=2.057E-04  Homo sapiens
  6fpt-assembly2_B  TM=7.374E-01  e=6.685E-04  Danio rerio
  6fpt-assembly1_A  TM=7.024E-01  e=4.513E-04  Danio rerio
  1wlh-assembly1_B  TM=6.238E-01  e=3.218E-03  Dictyostelium discoideum
  2n62-assembly1_L  TM=4.835E-01  e=1.172E-03  unclassified

Radius of gyration: 46.02 Å; Cα contacts (8 Å, |Δi|>4): 239; chains: 1; bounding box: 81×63×135 Å

Sequence (277 aa):
MRWTITQGRNSALESVVMLNEATARLTVDARDVGAGEVLLNGLALEANVVAPNGEVSNVALQQVAPGRYEADFTPETAGAYLIRVAGQAENGATVGQTLGWVLGYSPEYRNLAANEPLLQRLAELTGGRGVRGGEETAVCTHNLPSGPATRPIWPWLTLLAVLLLPLDIGVRRLVVTRRDWERLLEWVFGRVSQRETVAQPARSAQLSQLLAAKQRAVAEKGEEVAVVAEEKEEVVGEETAVSQPVSVATADEPAKPVAEPPVGTLASRLAEKRRQR

Mean predicted aligned error: 21.44 Å

Foldseek 3Di:
DDDDPDPCLQAQKDWDWDDDPQKIKIKIAGHDNPDGPQAAPPWFKKKWKQAPVRDTDIWTWDDPDGRMTMTMDGHDDFFKMKIKMWTAHPVGDIHIDIDIDGRHDDCVPPPPDDPVVVVVVVCVVVVHDDDDPPCVVVVPPPPDDDDDDDDDCVVVVVVVVVVVVVVVCCVVPPVCDVVNVVVVCCVVCVVVVVPPDDDDPDPVVVVVVVVVVVVVVVVVVVVVVVVPPPDDDDDDDDDDDDDDDDDDDDDDDDDDDDDDDDDDDPVVVVVVVVVVD